Protein AF-B4M953-F1 (afdb_monomer_lite)

Sequence (198 aa):
MRKSYCDRILLLLLAAKACQCGYTYEKIGDSHYFIGKGNSDEQIFDWFDARRSCRAQGGQLVSVQTAKQLIELEHYILAQGYANGSMFSTSGHSFESEYPFKWSALGKSLTYTKWLPGEGPPLNSFLSLQLVNSELFMVTSWGFDQFYICEYETISVWLVTNLYNPFYSILVILILVFLYTLIKRKRAVPEEEQLLKN

Organism: Drosophila virilis (NCBI:txid7244)

pLDDT: mean 80.93, std 18.28, range [33.38, 98.38]

Foldseek 3Di:
DDDDDDDDDDDDDDDPPPPPPQFDFPDFDPWTKGKDFDPDLPAWDFQVRLQVVLVVNQWGFADDADPSVQVSVLVVCVVVPDDAFAKAFGQWWQAVPPDDIDRVLQRGGHPDFFADVVADDDHGWGWIWGQHPSHIHIHTHNRTGRMYMTIHDDPVSVCVVCVPPPVVVVVVVVVVVVVVVVVVVVVVDDDPVVVVPD

Radius of gyration: 25.48 Å; chains: 1; bounding box: 71×34×81 Å

Structure (mmCIF, N/CA/C/O backbone):
data_AF-B4M953-F1
#
_entry.id   AF-B4M953-F1
#
loop_
_atom_site.group_PDB
_atom_site.id
_atom_site.type_symbol
_atom_site.label_atom_id
_atom_site.label_alt_id
_atom_site.label_comp_id
_atom_site.label_asym_id
_atom_site.label_entity_id
_atom_site.label_seq_id
_atom_site.pdbx_PDB_ins_code
_atom_site.Cartn_x
_atom_site.Cartn_y
_atom_site.Cartn_z
_atom_site.occupancy
_atom_site.B_iso_or_equiv
_atom_site.auth_seq_id
_atom_site.auth_comp_id
_atom_site.auth_asym_id
_atom_site.auth_atom_id
_atom_site.pdbx_PDB_model_num
ATOM 1 N N . MET A 1 1 ? -36.940 -0.065 -31.429 1.00 34.69 1 MET A N 1
ATOM 2 C CA . MET A 1 1 ? -38.226 -0.796 -31.461 1.00 34.69 1 MET A CA 1
ATOM 3 C C . MET A 1 1 ? -38.079 -2.151 -30.772 1.00 34.69 1 MET A C 1
ATOM 5 O O . MET A 1 1 ? -37.555 -3.066 -31.384 1.00 34.69 1 MET A O 1
ATOM 9 N N . ARG A 1 2 ? -38.535 -2.266 -29.520 1.00 33.38 2 ARG A N 1
ATOM 10 C CA . ARG A 1 2 ? -39.356 -3.369 -28.977 1.00 33.38 2 ARG A CA 1
ATOM 11 C C . ARG A 1 2 ? -40.170 -2.732 -27.843 1.00 33.38 2 ARG A C 1
ATOM 13 O O . ARG A 1 2 ? -39.599 -2.093 -26.969 1.00 33.38 2 ARG A O 1
ATOM 20 N N . LYS A 1 3 ? -41.493 -2.750 -27.992 1.00 33.44 3 LYS A N 1
ATOM 21 C CA . LYS A 1 3 ? -42.496 -2.072 -27.153 1.00 33.44 3 LYS A CA 1
ATOM 22 C C . LYS A 1 3 ? -43.070 -3.046 -26.110 1.00 33.44 3 LYS A C 1
ATOM 24 O O . LYS A 1 3 ? -43.080 -4.240 -26.383 1.00 33.44 3 LYS A O 1
ATOM 29 N N . SER A 1 4 ? -43.731 -2.466 -25.093 1.00 36.91 4 SER A N 1
ATOM 30 C CA . SER A 1 4 ? -44.965 -2.965 -24.435 1.00 36.91 4 SER A CA 1
ATOM 31 C C . SER A 1 4 ? -44.781 -4.016 -23.329 1.00 36.91 4 SER A C 1
ATOM 33 O O . SER A 1 4 ? -44.126 -5.012 -23.577 1.00 36.91 4 SER A O 1
ATOM 35 N N . TYR A 1 5 ? -45.353 -3.957 -22.120 1.00 44.53 5 TYR A N 1
ATOM 36 C CA . TYR A 1 5 ? -46.230 -3.034 -21.373 1.00 44.53 5 TYR A CA 1
ATOM 37 C C . TYR A 1 5 ? -46.182 -3.547 -19.909 1.00 44.53 5 TYR A C 1
ATOM 39 O O . TYR A 1 5 ? -46.220 -4.758 -19.711 1.00 44.53 5 TYR A O 1
ATOM 47 N N . CYS A 1 6 ? -46.172 -2.689 -18.890 1.00 35.75 6 CYS A N 1
ATOM 48 C CA . CYS A 1 6 ? -46.953 -2.965 -17.679 1.00 35.75 6 CYS A CA 1
ATOM 49 C C . CYS A 1 6 ? -47.344 -1.620 -17.083 1.00 35.75 6 CYS A C 1
ATOM 51 O O . CYS A 1 6 ? -46.508 -0.838 -16.633 1.00 35.75 6 CYS A O 1
ATOM 53 N N . ASP A 1 7 ? -48.624 -1.339 -17.268 1.00 39.88 7 ASP A N 1
ATOM 54 C CA . ASP A 1 7 ? -49.275 -0.063 -17.078 1.00 39.88 7 ASP A CA 1
ATOM 55 C C . ASP A 1 7 ? -49.402 0.295 -15.595 1.00 39.88 7 ASP A C 1
ATOM 57 O O . ASP A 1 7 ? -49.324 -0.542 -14.694 1.00 39.88 7 ASP A O 1
ATOM 61 N N . ARG A 1 8 ? -49.598 1.587 -15.387 1.00 49.34 8 ARG A N 1
ATOM 62 C CA . ARG A 1 8 ? -49.797 2.293 -14.128 1.00 49.34 8 ARG A CA 1
ATOM 63 C C . ARG A 1 8 ? -50.875 1.616 -13.280 1.00 49.34 8 ARG A C 1
ATOM 65 O O . ARG A 1 8 ? -51.997 1.505 -13.744 1.00 49.34 8 ARG A O 1
ATOM 72 N N . ILE A 1 9 ? -50.561 1.287 -12.027 1.00 42.56 9 ILE A N 1
ATOM 73 C CA . ILE A 1 9 ? -51.398 1.503 -10.833 1.00 42.56 9 ILE A CA 1
ATOM 74 C C . ILE A 1 9 ? -50.518 1.188 -9.612 1.00 42.56 9 ILE A C 1
ATOM 76 O O . ILE A 1 9 ? -50.117 0.057 -9.376 1.00 42.56 9 ILE A O 1
ATOM 80 N N . LEU A 1 10 ? -50.179 2.261 -8.895 1.00 46.25 10 LEU A N 1
ATOM 81 C CA . LEU A 1 10 ? -50.208 2.362 -7.438 1.00 46.25 10 LEU A CA 1
ATOM 82 C C . LEU A 1 10 ? -49.676 1.159 -6.634 1.00 46.25 10 LEU A C 1
ATOM 84 O O . LEU A 1 10 ? -50.405 0.206 -6.399 1.00 46.25 10 LEU A O 1
ATOM 88 N N . LEU A 1 11 ? -48.470 1.293 -6.078 1.00 43.38 11 LEU A N 1
ATO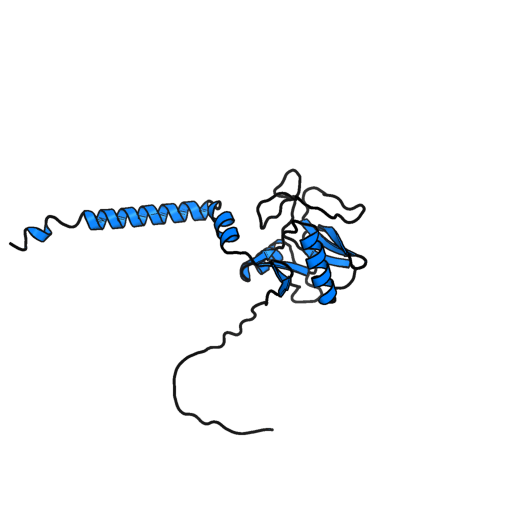M 89 C CA . LEU A 1 11 ? -48.232 1.119 -4.639 1.00 43.38 11 LEU A CA 1
ATOM 90 C C . LEU A 1 11 ? -46.815 1.587 -4.291 1.00 43.38 11 LEU A C 1
ATOM 92 O O . LEU A 1 11 ? -45.826 1.246 -4.932 1.00 43.38 11 LEU A O 1
ATOM 96 N N . LEU A 1 12 ? -46.776 2.464 -3.297 1.00 50.25 12 LEU A N 1
ATOM 97 C CA . LEU A 1 12 ? -45.598 3.087 -2.724 1.00 50.25 12 LEU A CA 1
ATOM 98 C C . LEU A 1 12 ? -44.649 2.042 -2.121 1.00 50.25 12 LEU A C 1
ATOM 100 O O . LEU A 1 12 ? -45.110 1.090 -1.500 1.00 50.25 12 LEU A O 1
ATOM 104 N N . LEU A 1 13 ? -43.354 2.374 -2.193 1.00 47.91 13 LEU A N 1
ATOM 105 C CA . LEU A 1 13 ? -42.230 1.996 -1.322 1.00 47.91 13 LEU A CA 1
ATOM 106 C C . LEU A 1 13 ? -41.112 1.174 -1.988 1.00 47.91 13 LEU A C 1
ATOM 108 O O . LEU A 1 13 ? -41.326 0.129 -2.586 1.00 47.91 13 LEU A O 1
ATOM 112 N N . LEU A 1 14 ? -39.893 1.670 -1.738 1.00 51.41 14 LEU A N 1
ATOM 113 C CA . LEU A 1 14 ? -38.591 1.002 -1.837 1.00 51.41 14 LEU A CA 1
ATOM 114 C C . LEU A 1 14 ? -37.995 0.854 -3.238 1.00 51.41 14 LEU A C 1
ATOM 116 O O . LEU A 1 14 ? -37.917 -0.216 -3.824 1.00 51.41 14 LEU A O 1
ATOM 120 N N . ALA A 1 15 ? -37.436 1.958 -3.716 1.00 48.38 15 ALA A N 1
ATOM 121 C CA . ALA A 1 15 ? -35.992 2.182 -3.685 1.00 48.38 15 ALA A CA 1
ATOM 122 C C . ALA A 1 15 ? -35.690 3.184 -4.794 1.00 48.38 15 ALA A C 1
ATOM 124 O O . ALA A 1 15 ? -35.677 2.844 -5.977 1.00 48.38 15 ALA A O 1
ATOM 125 N N . ALA A 1 16 ? -35.347 4.414 -4.414 1.00 49.03 16 ALA A N 1
ATOM 126 C CA . ALA A 1 16 ? -34.288 5.053 -5.167 1.00 49.03 16 ALA A CA 1
ATOM 127 C C . ALA A 1 16 ? -33.107 4.082 -5.049 1.00 49.03 16 ALA A C 1
ATOM 129 O O . ALA A 1 16 ? -32.465 4.013 -4.002 1.00 49.03 16 ALA A O 1
ATOM 130 N N . LYS A 1 17 ? -32.890 3.241 -6.066 1.00 51.44 17 LYS A N 1
ATOM 131 C CA . LYS A 1 17 ? -31.593 2.609 -6.253 1.00 51.44 17 LYS A CA 1
ATOM 132 C C . LYS A 1 17 ? -30.664 3.800 -6.404 1.00 51.44 17 LYS A C 1
ATOM 134 O O . LYS A 1 17 ? -30.640 4.440 -7.453 1.00 51.44 17 LYS A O 1
ATOM 139 N N . ALA A 1 18 ? -30.020 4.175 -5.303 1.00 47.94 18 ALA A N 1
ATOM 140 C CA . ALA A 1 18 ? -28.911 5.093 -5.349 1.00 47.94 18 ALA A CA 1
ATOM 141 C C . ALA A 1 18 ? -28.008 4.574 -6.469 1.00 47.94 18 ALA A C 1
ATOM 143 O O . ALA A 1 18 ? -27.740 3.372 -6.547 1.00 47.94 18 ALA A O 1
ATOM 144 N N . CYS A 1 19 ? -27.606 5.459 -7.373 1.00 45.69 19 CYS A N 1
ATOM 145 C CA . CYS A 1 19 ? -26.475 5.184 -8.235 1.00 45.69 19 CYS A CA 1
ATOM 146 C C . CYS A 1 19 ? -25.271 5.021 -7.295 1.00 45.69 19 CYS A C 1
ATOM 148 O O . CYS A 1 19 ? -24.623 5.996 -6.929 1.00 45.69 19 CYS A O 1
ATOM 150 N N . GLN A 1 20 ? -25.063 3.817 -6.763 1.00 41.88 20 GLN A N 1
ATOM 151 C CA . GLN A 1 20 ? -23.900 3.513 -5.953 1.00 41.88 20 GLN A CA 1
ATOM 152 C C . GLN A 1 20 ? -22.757 3.283 -6.931 1.00 41.88 20 GLN A C 1
ATOM 154 O O . GLN A 1 20 ? -22.551 2.173 -7.412 1.00 41.88 20 GLN A O 1
ATOM 159 N N . CYS A 1 21 ? -21.990 4.339 -7.196 1.00 57.38 21 CYS A N 1
ATOM 160 C CA . CYS A 1 21 ? -20.596 4.215 -7.620 1.00 57.38 21 CYS A CA 1
ATOM 161 C C . CYS A 1 21 ? -19.760 3.699 -6.431 1.00 57.38 21 CYS A C 1
ATOM 163 O O . CYS A 1 21 ? -18.859 4.380 -5.948 1.00 57.38 21 CYS A O 1
ATOM 165 N N . GLY A 1 22 ? -20.140 2.545 -5.878 1.00 56.78 22 GLY A N 1
ATOM 166 C CA . GLY A 1 22 ? -19.426 1.889 -4.794 1.00 56.78 22 GLY A CA 1
ATOM 167 C C . GLY A 1 22 ? -18.364 0.988 -5.396 1.00 56.78 22 GLY A C 1
ATOM 168 O O . GLY A 1 22 ? -18.690 0.018 -6.077 1.00 56.78 22 GLY A O 1
ATOM 169 N N . TYR A 1 23 ? -17.098 1.314 -5.172 1.00 67.88 23 TYR A N 1
ATOM 170 C CA . TYR A 1 23 ? -16.009 0.401 -5.480 1.00 67.88 23 TYR A CA 1
ATOM 171 C C . TYR A 1 23 ? -16.190 -0.879 -4.656 1.00 67.88 23 TYR A C 1
ATOM 173 O O . TYR A 1 23 ? -16.498 -0.828 -3.464 1.00 67.88 23 TYR A O 1
ATOM 181 N N . THR A 1 24 ? -16.070 -2.035 -5.307 1.00 83.44 24 THR A N 1
ATOM 182 C CA . THR A 1 24 ? -16.242 -3.335 -4.651 1.00 83.44 24 THR A CA 1
ATOM 183 C C . THR A 1 24 ? -14.872 -3.851 -4.243 1.00 83.44 24 THR A C 1
ATOM 185 O O . THR A 1 24 ? -14.010 -4.026 -5.098 1.00 83.44 24 THR A O 1
ATOM 188 N N . TYR A 1 25 ? -14.670 -4.080 -2.945 1.00 90.94 25 TYR A N 1
ATOM 189 C CA . TYR A 1 25 ? -13.445 -4.705 -2.461 1.00 90.94 25 TYR A CA 1
ATOM 190 C C . TYR A 1 25 ? -13.469 -6.212 -2.753 1.00 90.94 25 TYR A C 1
ATOM 192 O O . TYR A 1 25 ? -14.439 -6.901 -2.425 1.00 90.94 25 TYR A O 1
ATOM 200 N N . GLU A 1 26 ? -12.390 -6.729 -3.331 1.00 93.56 26 GLU A N 1
ATOM 201 C CA . GLU A 1 26 ? -12.207 -8.146 -3.628 1.00 93.56 26 GLU A CA 1
ATOM 202 C C . GLU A 1 26 ? -11.522 -8.858 -2.457 1.00 93.56 26 GLU A C 1
ATOM 204 O O . GLU A 1 26 ? -10.563 -8.346 -1.878 1.00 93.56 26 GLU A O 1
ATOM 209 N N . LYS A 1 27 ? -12.020 -10.040 -2.083 1.00 94.25 27 LYS A N 1
ATOM 210 C CA . LYS A 1 27 ? -11.436 -10.834 -1.000 1.00 94.25 27 LYS A CA 1
ATOM 211 C C . LYS A 1 27 ? -10.171 -11.534 -1.490 1.00 94.25 27 LYS A C 1
ATOM 213 O O . LYS A 1 27 ? -10.266 -12.472 -2.278 1.00 94.25 27 LYS A O 1
ATOM 218 N N . ILE A 1 28 ? -9.020 -11.144 -0.952 1.00 95.50 28 ILE A N 1
ATOM 219 C CA . ILE A 1 28 ? -7.726 -11.770 -1.235 1.00 95.50 28 ILE A CA 1
ATOM 220 C C . ILE A 1 28 ? -7.115 -12.214 0.096 1.00 95.50 28 ILE A C 1
ATOM 222 O O . ILE A 1 28 ? -6.902 -11.401 0.998 1.00 95.50 28 ILE A O 1
ATOM 226 N N . GLY A 1 29 ? -6.871 -13.519 0.233 1.00 92.00 29 GLY A N 1
ATOM 227 C CA . GLY A 1 29 ? -6.402 -14.104 1.487 1.00 92.00 29 GLY A CA 1
ATOM 228 C C . GLY A 1 29 ? -7.361 -13.822 2.647 1.00 92.00 29 GLY A C 1
ATOM 229 O O . GLY A 1 29 ? -8.553 -14.150 2.591 1.00 92.00 29 GLY A O 1
ATOM 230 N N . ASP A 1 30 ? -6.823 -13.195 3.692 1.00 89.25 30 ASP A N 1
ATOM 231 C CA . ASP A 1 30 ? -7.537 -12.878 4.935 1.00 89.25 30 ASP A CA 1
ATOM 232 C C . ASP A 1 30 ? -8.170 -11.467 4.938 1.00 89.25 30 ASP A C 1
ATOM 234 O O . ASP A 1 30 ? -8.848 -11.100 5.900 1.00 89.25 30 ASP A O 1
ATOM 238 N N . SER A 1 31 ? -7.982 -10.671 3.876 1.00 90.88 31 SER A N 1
ATOM 239 C CA . SER A 1 31 ? -8.448 -9.278 3.793 1.00 90.88 31 SER A CA 1
ATOM 240 C C . SER A 1 31 ? -9.241 -8.997 2.510 1.00 90.88 31 SER A C 1
ATOM 242 O O . SER A 1 31 ? -9.482 -9.886 1.692 1.00 90.88 31 SER A O 1
ATOM 244 N N . HIS A 1 32 ? -9.703 -7.755 2.359 1.00 93.94 32 HIS A N 1
ATOM 245 C CA . HIS A 1 32 ? -10.372 -7.281 1.154 1.00 93.94 32 HIS A CA 1
ATOM 246 C C . HIS A 1 32 ? -9.649 -6.055 0.596 1.00 93.94 32 HIS A C 1
ATOM 248 O O . HIS A 1 32 ? -9.310 -5.145 1.359 1.00 93.94 32 HIS A O 1
ATOM 254 N N . TYR A 1 33 ? -9.455 -6.015 -0.723 1.00 95.69 33 TYR A N 1
ATOM 255 C CA . TYR A 1 33 ? -8.675 -4.984 -1.403 1.00 95.69 33 TYR A CA 1
ATOM 256 C C . TYR A 1 33 ? -9.406 -4.364 -2.587 1.00 95.69 33 TYR A C 1
ATOM 258 O O . TYR A 1 33 ? -10.206 -5.003 -3.261 1.00 95.69 33 TYR A O 1
ATOM 266 N N . PHE A 1 34 ? -9.078 -3.114 -2.874 1.00 93.69 34 PHE A N 1
ATOM 267 C CA . PHE A 1 34 ? -9.528 -2.391 -4.056 1.00 93.69 34 PHE A CA 1
ATOM 268 C C . PHE A 1 34 ? -8.328 -1.655 -4.660 1.00 93.69 34 PHE A C 1
ATOM 270 O O . PHE A 1 34 ? -7.531 -1.087 -3.915 1.00 93.69 34 PHE A O 1
ATOM 277 N N . ILE A 1 35 ? -8.185 -1.665 -5.987 1.00 95.00 35 ILE A N 1
ATOM 278 C CA . ILE A 1 35 ? -7.134 -0.910 -6.681 1.00 95.00 35 ILE A CA 1
ATOM 279 C C . ILE A 1 35 ? -7.778 0.253 -7.424 1.00 95.00 35 ILE A C 1
ATOM 281 O O . ILE A 1 35 ? -8.589 0.057 -8.329 1.00 95.00 35 ILE A O 1
ATOM 285 N N . GLY A 1 36 ? -7.412 1.470 -7.035 1.00 91.44 36 GLY A N 1
ATOM 286 C CA . GLY A 1 36 ? -7.877 2.689 -7.678 1.00 91.44 36 GLY A CA 1
ATOM 287 C C . GLY A 1 36 ? -6.884 3.232 -8.699 1.00 91.44 36 GLY A C 1
ATOM 288 O O . GLY A 1 36 ? -5.682 2.976 -8.620 1.00 91.44 36 GLY A O 1
ATOM 289 N N . LYS A 1 37 ? -7.407 4.003 -9.658 1.00 88.00 37 LYS A N 1
ATOM 290 C CA . LYS A 1 37 ? -6.640 4.712 -10.690 1.00 88.00 37 LYS A CA 1
ATOM 291 C C . LYS A 1 37 ? -7.203 6.108 -10.950 1.00 88.00 37 LYS A C 1
ATOM 293 O O . LYS A 1 37 ? -8.356 6.367 -10.592 1.00 88.00 37 LYS A O 1
ATOM 298 N N . GLY A 1 38 ? -6.399 6.968 -11.585 1.00 69.81 38 GLY A N 1
ATOM 299 C CA . GLY A 1 38 ? -6.781 8.288 -12.118 1.00 69.81 38 GLY A CA 1
ATOM 300 C C . GLY A 1 38 ? -8.072 8.285 -12.942 1.00 69.81 38 GLY A C 1
ATOM 301 O O . GLY A 1 38 ? -8.406 7.286 -13.578 1.00 69.81 38 GLY A O 1
ATOM 302 N N . ASN A 1 39 ? -8.783 9.419 -12.994 1.00 64.44 39 ASN A N 1
ATOM 303 C CA . ASN A 1 39 ? -9.935 9.595 -13.895 1.00 64.44 39 ASN A CA 1
ATOM 304 C C . ASN A 1 39 ? -9.528 9.644 -15.381 1.00 64.44 39 ASN A C 1
ATOM 306 O O . ASN A 1 39 ? -10.381 9.533 -16.260 1.00 64.44 39 ASN A O 1
ATOM 310 N N . SER A 1 40 ? -8.238 9.815 -15.662 1.00 59.81 40 SER A N 1
ATOM 311 C CA . SER A 1 40 ? -7.630 9.675 -16.981 1.00 59.81 40 SER A CA 1
ATOM 312 C C . SER A 1 40 ? -6.356 8.840 -16.872 1.00 59.81 40 SER A C 1
ATOM 314 O O . SER A 1 40 ? -5.756 8.756 -15.800 1.00 59.81 40 SER A O 1
ATOM 316 N N . ASP A 1 41 ? -5.924 8.249 -17.986 1.00 61.03 41 ASP A N 1
ATOM 317 C CA . ASP A 1 41 ? -4.691 7.448 -18.044 1.00 61.03 41 ASP A CA 1
ATOM 318 C C . ASP A 1 41 ? -3.414 8.298 -17.826 1.00 61.03 41 ASP A C 1
ATOM 320 O O . ASP A 1 41 ? -2.333 7.761 -17.611 1.00 61.03 41 ASP A O 1
ATOM 324 N N . GLU A 1 42 ? -3.552 9.629 -17.815 1.00 59.41 42 GLU A N 1
ATOM 325 C CA . GLU A 1 42 ? -2.501 10.609 -17.501 1.00 59.41 42 GLU A CA 1
ATOM 326 C C . GLU A 1 42 ? -2.568 11.122 -16.050 1.00 59.41 42 GLU A C 1
ATOM 328 O O . GLU A 1 42 ? -1.663 11.823 -15.594 1.00 59.41 42 GLU A O 1
ATOM 333 N N . GLN A 1 43 ? -3.641 10.818 -15.310 1.00 64.38 43 GLN A N 1
ATOM 334 C CA . GLN A 1 43 ? -3.832 11.340 -13.961 1.00 64.38 43 GLN A CA 1
ATOM 335 C C . GLN A 1 43 ? -3.097 10.474 -12.937 1.00 64.38 43 GLN A C 1
ATOM 337 O O . GLN A 1 43 ? -3.568 9.416 -12.522 1.00 64.38 43 GLN A O 1
ATOM 342 N N . ILE A 1 44 ? -1.949 10.985 -12.507 1.00 72.50 44 ILE A N 1
ATOM 343 C CA . ILE A 1 44 ? -1.180 10.479 -11.376 1.00 72.50 44 ILE A CA 1
ATOM 344 C C . ILE A 1 44 ? -1.860 10.930 -10.075 1.00 72.50 44 ILE A C 1
ATOM 346 O O . ILE A 1 44 ? -2.273 12.088 -9.963 1.00 72.50 44 ILE A O 1
ATOM 350 N N . PHE A 1 45 ? -2.002 10.029 -9.102 1.00 77.44 45 PHE A N 1
ATOM 351 C CA . PHE A 1 45 ? -2.568 10.366 -7.798 1.00 77.44 45 PHE A CA 1
ATOM 352 C C . PHE A 1 45 ? -1.475 10.819 -6.842 1.00 77.44 45 PHE A C 1
ATOM 354 O O . PHE A 1 45 ? -0.515 10.091 -6.602 1.00 77.44 45 PHE A O 1
ATOM 361 N N . ASP A 1 46 ? -1.674 11.996 -6.252 1.00 90.69 46 ASP A N 1
ATOM 362 C CA . ASP A 1 46 ? -0.950 12.362 -5.046 1.00 90.69 46 ASP A CA 1
ATOM 363 C C . ASP A 1 46 ? -1.362 11.429 -3.889 1.00 90.69 46 ASP A C 1
ATOM 365 O O . ASP A 1 46 ? -2.534 11.058 -3.737 1.00 90.69 46 ASP A O 1
ATOM 369 N N . TRP A 1 47 ? -0.397 11.048 -3.058 1.00 94.19 47 TRP A N 1
ATOM 370 C CA . TRP A 1 47 ? -0.570 10.100 -1.962 1.00 94.19 47 TRP A CA 1
ATOM 371 C C . TRP A 1 47 ? -1.673 10.513 -0.980 1.00 94.19 47 TRP A C 1
ATOM 373 O O . TRP A 1 47 ? -2.415 9.665 -0.467 1.00 94.19 47 TRP A O 1
ATOM 383 N N . PHE A 1 48 ? -1.829 11.814 -0.722 1.00 93.38 48 PHE A N 1
ATOM 384 C CA . PHE A 1 48 ? -2.873 12.317 0.167 1.00 93.38 48 PHE A CA 1
ATOM 385 C C . PHE A 1 48 ? -4.265 12.157 -0.451 1.00 93.38 48 PHE A C 1
ATOM 387 O O . PHE A 1 48 ? -5.220 11.843 0.271 1.00 93.38 48 PHE A O 1
ATOM 394 N N . ASP A 1 49 ? -4.389 12.312 -1.769 1.00 93.25 49 ASP A N 1
ATOM 395 C CA . ASP A 1 49 ? -5.641 12.079 -2.489 1.00 93.25 49 ASP A CA 1
ATOM 396 C C . ASP A 1 49 ? -5.977 10.586 -2.563 1.00 93.25 49 ASP A C 1
ATOM 398 O O . ASP A 1 49 ? -7.122 10.208 -2.293 1.00 93.25 49 ASP A O 1
ATOM 402 N N . ALA A 1 50 ? -4.987 9.722 -2.804 1.00 94.12 50 ALA A N 1
ATOM 403 C CA . ALA A 1 50 ? -5.152 8.270 -2.731 1.00 94.12 50 ALA A CA 1
ATOM 404 C C . ALA A 1 50 ? -5.639 7.830 -1.336 1.00 94.12 50 ALA A C 1
ATOM 406 O O . ALA A 1 50 ? -6.626 7.097 -1.199 1.00 94.12 50 ALA A O 1
ATOM 407 N N . ARG A 1 51 ? -5.024 8.369 -0.274 1.00 94.06 51 ARG A N 1
ATOM 408 C CA . ARG A 1 51 ? -5.445 8.138 1.118 1.00 94.06 51 ARG A CA 1
ATOM 409 C C . ARG A 1 51 ? -6.872 8.606 1.376 1.00 94.06 51 ARG A C 1
ATOM 411 O O . ARG A 1 51 ? -7.636 7.903 2.045 1.00 94.06 51 ARG A O 1
ATOM 418 N N . ARG A 1 52 ? -7.240 9.790 0.878 1.00 91.81 52 ARG A N 1
ATOM 419 C CA . ARG A 1 52 ? -8.601 10.327 1.007 1.00 91.81 52 ARG A CA 1
ATOM 420 C C . ARG A 1 52 ? -9.610 9.434 0.286 1.00 91.81 52 ARG A C 1
ATOM 422 O O . ARG A 1 52 ? -10.671 9.170 0.848 1.00 91.81 52 ARG A O 1
ATOM 429 N N . SER A 1 53 ? -9.262 8.943 -0.902 1.00 91.19 53 SER A N 1
ATOM 430 C CA . SER A 1 53 ? -10.111 8.055 -1.697 1.00 91.19 53 SER A CA 1
ATOM 431 C C . SER A 1 53 ? -10.418 6.751 -0.959 1.00 91.19 53 SER A C 1
ATOM 433 O O . SER A 1 53 ? -11.591 6.425 -0.788 1.00 91.19 53 SER A O 1
ATOM 435 N N . CYS A 1 54 ? -9.405 6.060 -0.420 1.00 92.56 54 CYS A N 1
ATOM 436 C CA . CYS A 1 54 ? -9.640 4.831 0.348 1.00 92.56 54 CYS A CA 1
ATOM 437 C C . CYS A 1 54 ? -10.549 5.070 1.565 1.00 92.56 54 CYS A C 1
ATOM 439 O O . CYS A 1 54 ? -11.472 4.297 1.814 1.00 92.56 54 CYS A O 1
ATOM 441 N N . ARG A 1 55 ? -10.343 6.180 2.290 1.00 91.31 55 ARG A N 1
ATOM 442 C CA . ARG A 1 55 ? -11.166 6.540 3.460 1.00 91.31 55 ARG A CA 1
ATOM 443 C C . ARG A 1 55 ? -12.614 6.835 3.107 1.00 91.31 55 ARG A C 1
ATOM 445 O O . ARG A 1 55 ? -13.513 6.410 3.826 1.00 91.31 55 ARG A O 1
ATOM 452 N N . ALA A 1 56 ? -12.848 7.533 1.998 1.00 88.56 56 ALA A N 1
ATOM 453 C CA . ALA A 1 56 ? -14.199 7.806 1.511 1.00 88.56 56 ALA A CA 1
ATOM 454 C C . ALA A 1 56 ? -14.973 6.518 1.170 1.00 88.56 56 ALA A C 1
ATOM 456 O O . ALA A 1 56 ? -16.201 6.530 1.144 1.00 88.56 56 ALA A O 1
ATOM 457 N N . GLN A 1 57 ? -14.258 5.414 0.946 1.00 87.00 57 GLN A N 1
ATOM 458 C CA . GLN A 1 57 ? -14.805 4.106 0.596 1.00 87.00 57 GLN A CA 1
ATOM 459 C C . GLN A 1 57 ? -14.824 3.119 1.774 1.00 87.00 57 GLN A C 1
ATOM 461 O O . GLN A 1 57 ? -15.088 1.936 1.581 1.00 87.00 57 GLN A O 1
ATOM 466 N N . GLY A 1 58 ? -14.572 3.591 3.000 1.00 87.31 58 GLY A N 1
ATOM 467 C CA . GLY A 1 58 ? -14.611 2.748 4.198 1.00 87.31 58 GLY A CA 1
ATOM 468 C C . GLY A 1 58 ? -13.374 1.869 4.398 1.00 87.31 58 GLY A C 1
ATOM 469 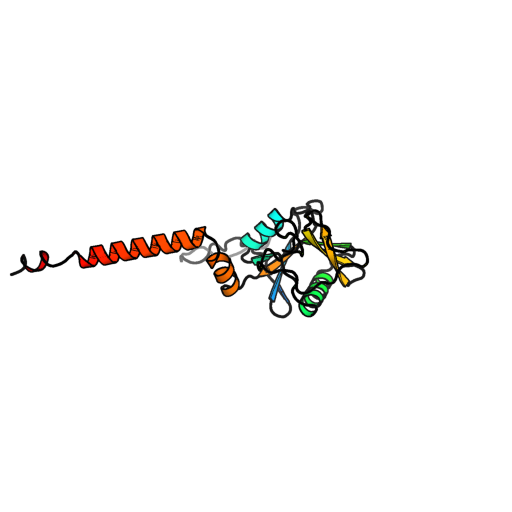O O . GLY A 1 58 ? -13.442 0.880 5.122 1.00 87.31 58 GLY A O 1
ATOM 470 N N . GLY A 1 59 ? -12.248 2.216 3.774 1.00 91.88 59 GLY A N 1
ATOM 471 C CA . GLY A 1 59 ? -10.968 1.556 4.007 1.00 91.88 59 GLY A CA 1
ATOM 472 C C . GLY A 1 59 ? -9.816 2.537 4.193 1.00 91.88 59 GLY A C 1
ATOM 473 O O . GLY A 1 59 ? -9.987 3.719 4.494 1.00 91.88 59 GLY A O 1
ATOM 474 N N . GLN A 1 60 ? -8.608 2.041 3.986 1.00 94.38 60 GLN A N 1
ATOM 475 C CA . GLN A 1 60 ? -7.366 2.800 4.103 1.00 94.38 60 GLN A CA 1
ATOM 476 C C . GLN A 1 60 ? -6.385 2.360 3.020 1.00 94.38 60 GLN A C 1
ATOM 478 O O . GLN A 1 60 ? -6.593 1.326 2.397 1.00 94.38 60 GLN A O 1
ATOM 483 N N . LEU A 1 61 ? -5.321 3.129 2.779 1.00 96.31 61 LEU A N 1
ATOM 484 C CA . LEU A 1 61 ? -4.229 2.627 1.943 1.00 96.31 61 LEU A CA 1
ATOM 485 C C . LEU A 1 61 ? -3.641 1.357 2.568 1.00 96.31 61 LEU A C 1
ATOM 487 O O . LEU A 1 61 ? -3.559 1.256 3.792 1.00 96.31 61 LEU A O 1
ATOM 491 N N . VAL A 1 62 ? -3.222 0.413 1.731 1.00 97.19 62 VAL A N 1
ATOM 492 C CA . VAL A 1 62 ? -2.733 -0.892 2.183 1.00 97.19 62 VAL A CA 1
ATOM 493 C C . VAL A 1 62 ? -1.476 -0.781 3.044 1.00 97.19 62 VAL A C 1
ATOM 495 O O . VAL A 1 62 ? -0.568 0.000 2.741 1.00 97.19 62 VAL A O 1
ATOM 498 N N . SER A 1 63 ? -1.407 -1.608 4.088 1.00 95.88 63 SER A N 1
ATOM 499 C CA . SER A 1 63 ? -0.204 -1.826 4.891 1.00 95.88 63 SER A CA 1
ATOM 500 C C . SER A 1 63 ? 0.308 -3.246 4.701 1.00 95.88 63 SER A C 1
ATOM 502 O O . SER A 1 63 ? -0.345 -4.198 5.125 1.00 95.88 63 SER A O 1
ATOM 504 N N . VAL A 1 64 ? 1.486 -3.414 4.097 1.00 96.12 64 VAL A N 1
ATOM 505 C CA . VAL A 1 64 ? 2.040 -4.752 3.834 1.00 96.12 64 VAL A CA 1
ATOM 506 C C . VAL A 1 64 ? 2.909 -5.210 5.003 1.00 96.12 64 VAL A C 1
ATOM 5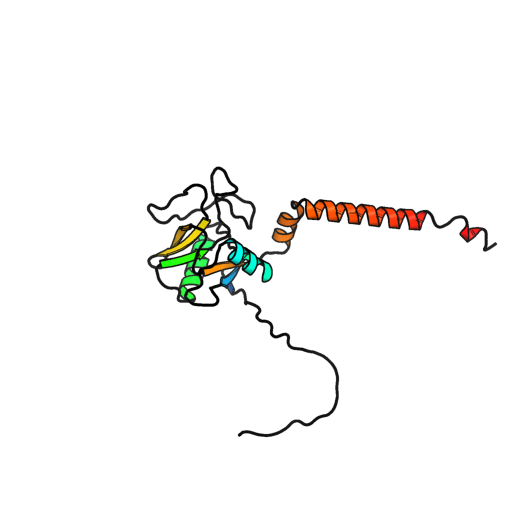08 O O . VAL A 1 64 ? 4.039 -4.756 5.182 1.00 96.12 64 VAL A O 1
ATOM 511 N N . GLN A 1 65 ? 2.390 -6.126 5.816 1.00 94.06 65 GLN A N 1
ATOM 512 C CA . GLN A 1 65 ? 3.038 -6.547 7.063 1.00 94.06 65 GLN A CA 1
ATOM 513 C C . GLN A 1 65 ? 3.755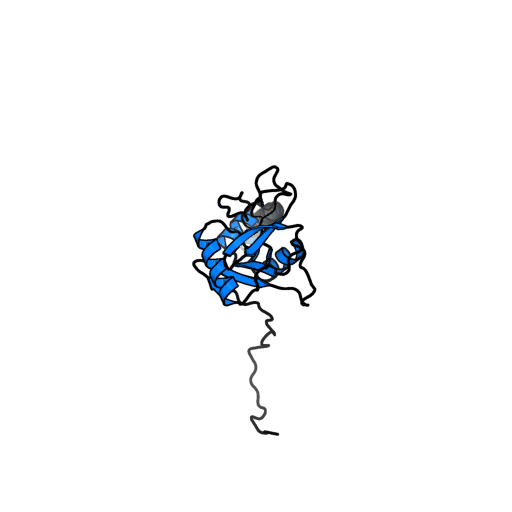 -7.896 6.980 1.00 94.06 65 GLN A C 1
ATOM 515 O O . GLN A 1 65 ? 4.536 -8.217 7.876 1.00 94.06 65 GLN A O 1
ATOM 520 N N . THR A 1 66 ? 3.488 -8.699 5.945 1.00 96.38 66 THR A N 1
ATOM 521 C CA . THR A 1 66 ? 4.040 -10.056 5.812 1.00 96.38 66 THR A CA 1
ATOM 522 C C . THR A 1 66 ? 4.350 -10.415 4.359 1.00 96.38 66 THR A C 1
ATOM 524 O O . THR A 1 66 ? 3.741 -9.880 3.433 1.00 96.38 66 THR A O 1
ATOM 527 N N . ALA A 1 67 ? 5.247 -11.388 4.165 1.00 97.81 67 ALA A N 1
ATOM 528 C CA . ALA A 1 67 ? 5.537 -11.949 2.845 1.00 97.81 67 ALA A CA 1
ATOM 529 C C . ALA A 1 67 ? 4.312 -12.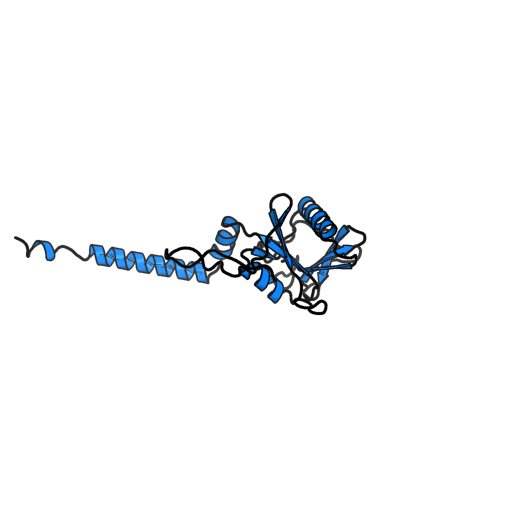607 2.199 1.00 97.81 67 ALA A C 1
ATOM 531 O O . ALA A 1 67 ? 4.080 -12.420 1.011 1.00 97.81 67 ALA A O 1
ATOM 532 N N . LYS A 1 68 ? 3.498 -13.324 2.990 1.00 97.44 68 LYS A N 1
ATOM 533 C CA . LYS A 1 68 ? 2.246 -13.939 2.525 1.00 97.44 68 LYS A CA 1
ATOM 534 C C . LYS A 1 68 ? 1.328 -12.889 1.892 1.00 97.44 68 LYS A C 1
ATOM 536 O O . LYS A 1 68 ? 0.901 -13.068 0.761 1.00 97.44 68 LYS A O 1
ATOM 541 N N . GLN A 1 69 ? 1.103 -11.777 2.594 1.00 96.81 69 GLN A N 1
ATOM 542 C CA . GLN A 1 69 ? 0.255 -10.688 2.110 1.00 96.81 69 GLN A CA 1
ATOM 543 C C . GLN A 1 69 ? 0.802 -10.052 0.824 1.00 96.81 69 GLN A C 1
ATOM 545 O O . GLN A 1 69 ? 0.031 -9.738 -0.077 1.00 96.81 69 GLN A O 1
ATOM 550 N N . LEU A 1 70 ? 2.124 -9.860 0.719 1.00 98.12 70 LEU A N 1
ATOM 551 C CA . LEU A 1 70 ? 2.724 -9.306 -0.497 1.00 98.12 70 LEU A CA 1
ATOM 552 C C . LEU A 1 70 ? 2.518 -10.235 -1.704 1.00 98.12 70 LEU A C 1
ATOM 554 O O . LEU A 1 70 ? 2.153 -9.753 -2.769 1.00 98.12 70 LEU A O 1
ATOM 558 N N . ILE A 1 71 ? 2.700 -11.547 -1.527 1.00 98.25 71 ILE A N 1
ATOM 559 C CA . ILE A 1 71 ? 2.484 -12.552 -2.585 1.00 98.25 71 ILE A CA 1
ATOM 560 C C . ILE A 1 71 ? 1.000 -12.621 -2.980 1.00 98.25 71 ILE A C 1
ATOM 562 O O . ILE A 1 71 ? 0.659 -12.722 -4.155 1.00 98.25 71 ILE A O 1
ATOM 566 N N . GLU A 1 72 ? 0.091 -12.528 -2.011 1.00 97.69 72 GLU A N 1
ATOM 567 C CA . GLU A 1 72 ? -1.351 -12.463 -2.270 1.00 97.69 72 GLU A CA 1
ATOM 568 C C . GLU A 1 72 ? -1.729 -11.228 -3.109 1.00 97.69 72 GLU A C 1
ATOM 570 O O . GLU A 1 72 ? -2.477 -11.349 -4.082 1.00 97.69 72 GLU A O 1
ATOM 575 N N . LEU A 1 73 ? -1.167 -10.057 -2.787 1.00 98.12 73 LEU A N 1
ATOM 576 C CA . LEU A 1 73 ? -1.330 -8.837 -3.585 1.00 98.12 73 LEU A CA 1
ATOM 577 C C . LEU A 1 73 ? -0.694 -8.958 -4.974 1.00 98.12 73 LEU A C 1
ATOM 579 O O . LEU A 1 73 ? -1.264 -8.464 -5.941 1.00 98.12 73 LEU A O 1
ATOM 583 N N . GLU A 1 74 ? 0.457 -9.617 -5.089 1.00 98.38 74 GLU A N 1
ATOM 584 C CA . GLU A 1 74 ? 1.132 -9.873 -6.364 1.00 98.38 74 GLU A CA 1
ATOM 585 C C . GLU A 1 74 ? 0.241 -10.686 -7.300 1.00 98.38 74 GLU A C 1
ATOM 587 O O . GLU A 1 74 ? -0.030 -10.255 -8.421 1.00 98.38 74 GLU A O 1
ATOM 592 N N . HIS A 1 75 ? -0.309 -11.801 -6.817 1.00 97.88 75 HIS A N 1
ATOM 593 C CA . HIS A 1 75 ? -1.249 -12.611 -7.589 1.00 97.88 75 HIS A CA 1
ATOM 594 C C . HIS A 1 75 ? -2.500 -11.823 -7.988 1.00 97.88 75 HIS A C 1
ATOM 596 O O . HIS A 1 75 ? -2.960 -11.940 -9.124 1.00 97.88 75 HIS A O 1
ATOM 602 N N . TYR A 1 76 ? -3.036 -11.005 -7.079 1.00 97.44 76 TYR A N 1
ATOM 603 C CA . TYR A 1 76 ? -4.182 -10.148 -7.368 1.00 97.44 76 TYR A CA 1
ATOM 604 C C . TYR A 1 76 ? -3.867 -9.135 -8.481 1.00 97.44 76 TYR A C 1
ATOM 606 O O . TYR A 1 76 ? -4.605 -9.042 -9.461 1.00 97.44 76 TYR A O 1
ATOM 614 N N . ILE A 1 77 ? -2.738 -8.433 -8.389 1.00 97.50 77 ILE A N 1
ATOM 615 C CA . ILE A 1 77 ? -2.301 -7.444 -9.385 1.00 97.50 77 ILE A CA 1
ATOM 616 C C . ILE A 1 77 ? -2.050 -8.102 -10.748 1.00 97.50 77 ILE A C 1
ATOM 618 O O . ILE A 1 77 ? -2.466 -7.571 -11.780 1.00 97.50 77 ILE A O 1
ATOM 622 N N . LEU A 1 78 ? -1.429 -9.281 -10.770 1.00 97.75 78 LEU A N 1
ATOM 623 C CA . LEU A 1 78 ? -1.229 -10.040 -12.003 1.00 97.75 78 LEU A CA 1
ATOM 624 C C . LEU A 1 78 ? -2.557 -10.472 -12.633 1.00 97.75 78 LEU A C 1
ATOM 626 O O . LEU A 1 78 ? -2.732 -10.331 -13.843 1.00 97.75 78 LEU A O 1
ATOM 630 N N . ALA A 1 79 ? -3.512 -10.947 -11.828 1.00 96.88 79 ALA A N 1
ATOM 631 C CA . ALA A 1 79 ? -4.830 -11.365 -12.308 1.00 96.88 79 ALA A CA 1
ATOM 632 C C . ALA A 1 79 ? -5.645 -10.202 -12.903 1.00 96.88 79 ALA A C 1
ATOM 634 O O . ALA A 1 79 ? -6.410 -10.409 -13.844 1.00 96.88 79 ALA A O 1
ATOM 635 N N . GLN A 1 80 ? -5.450 -8.982 -12.396 1.00 95.19 80 GLN A N 1
ATOM 636 C CA . GLN A 1 80 ? -6.067 -7.762 -12.930 1.00 95.19 80 GLN A CA 1
ATOM 637 C C . GLN A 1 80 ? -5.380 -7.238 -14.209 1.00 95.19 80 GLN A C 1
ATOM 639 O O . GLN A 1 80 ? -5.884 -6.313 -14.843 1.00 95.19 80 GLN A O 1
ATOM 644 N N . GLY A 1 81 ? -4.252 -7.828 -14.624 1.00 96.44 81 GLY A N 1
ATOM 645 C CA . GLY A 1 81 ? -3.586 -7.510 -15.890 1.00 96.44 81 GLY A CA 1
ATOM 646 C C . GLY A 1 81 ? -2.740 -6.234 -15.872 1.00 96.44 81 GLY A C 1
ATOM 647 O O . GLY A 1 81 ? -2.503 -5.648 -16.930 1.00 96.44 81 GLY A O 1
ATOM 648 N N . TYR A 1 82 ? -2.283 -5.785 -14.699 1.00 95.75 82 TYR A N 1
ATOM 649 C CA . TYR A 1 82 ? -1.383 -4.633 -14.611 1.00 95.75 82 TYR A CA 1
ATOM 650 C C . TYR A 1 82 ? -0.037 -4.917 -15.289 1.00 95.75 82 TYR A C 1
ATOM 652 O O . TYR A 1 82 ? 0.524 -6.009 -15.191 1.00 95.75 82 TYR A O 1
ATOM 660 N N . ALA A 1 83 ? 0.494 -3.911 -15.983 1.00 95.69 83 ALA A N 1
ATOM 661 C CA . ALA A 1 83 ? 1.721 -4.046 -16.756 1.00 95.69 83 ALA A CA 1
ATOM 662 C C . ALA A 1 83 ? 2.973 -4.055 -15.866 1.00 95.69 83 ALA A C 1
ATOM 664 O O . ALA A 1 83 ? 3.005 -3.444 -14.794 1.00 95.69 83 ALA A O 1
ATOM 665 N N . ASN A 1 84 ? 4.044 -4.678 -16.361 1.00 97.06 84 ASN A N 1
ATOM 666 C CA . ASN A 1 84 ? 5.373 -4.541 -15.774 1.00 97.06 84 ASN A CA 1
ATOM 667 C C . ASN A 1 84 ? 5.766 -3.056 -15.654 1.00 97.06 84 ASN A C 1
ATOM 669 O O . ASN A 1 84 ? 5.597 -2.289 -16.600 1.00 97.06 84 ASN A O 1
ATOM 673 N N . GLY A 1 85 ? 6.298 -2.667 -14.501 1.00 95.56 85 GLY A N 1
ATOM 674 C CA . GLY A 1 85 ? 6.645 -1.292 -14.150 1.00 95.56 85 GLY A CA 1
ATOM 675 C C . GLY A 1 85 ? 5.529 -0.509 -13.452 1.00 95.56 85 GLY A C 1
ATOM 676 O O . GLY A 1 85 ? 5.818 0.572 -12.942 1.00 95.56 85 GLY A O 1
ATOM 677 N N . SER A 1 86 ? 4.299 -1.041 -13.380 1.00 95.56 86 SER A N 1
ATOM 678 C CA . SER A 1 86 ? 3.176 -0.382 -12.692 1.00 95.56 86 SER A CA 1
ATOM 679 C C . SER A 1 86 ? 3.512 -0.117 -11.224 1.00 95.56 86 SER A C 1
ATOM 681 O O . SER A 1 86 ? 4.028 -1.006 -10.539 1.00 95.56 86 SER A O 1
ATOM 683 N N . MET A 1 87 ? 3.191 1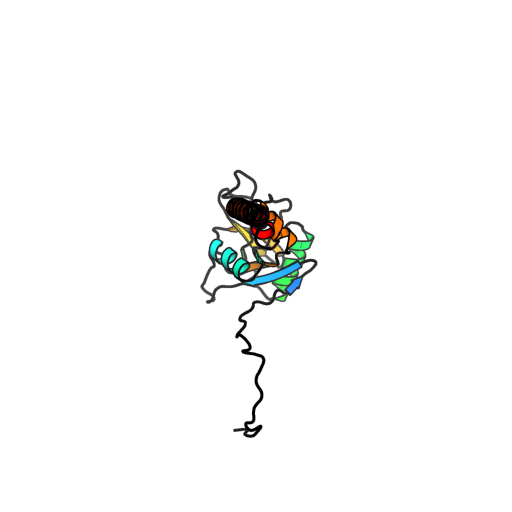.090 -10.751 1.00 95.50 87 MET A N 1
ATOM 684 C CA . MET A 1 87 ? 3.432 1.530 -9.375 1.00 95.50 87 MET A CA 1
ATOM 685 C C . MET A 1 87 ? 2.128 1.761 -8.613 1.00 95.50 87 MET A C 1
ATOM 687 O O . MET A 1 87 ? 1.180 2.343 -9.144 1.00 95.50 87 MET A O 1
ATOM 691 N N . PHE A 1 88 ? 2.118 1.335 -7.351 1.00 97.12 88 PHE A N 1
ATOM 692 C CA . PHE A 1 88 ? 0.952 1.331 -6.479 1.00 97.12 88 PHE A CA 1
ATOM 693 C C . PHE A 1 88 ? 1.270 2.011 -5.146 1.00 97.12 88 PHE A C 1
ATOM 695 O O . PHE A 1 88 ? 2.065 1.486 -4.360 1.00 97.12 88 PHE A O 1
ATOM 702 N N . SER A 1 89 ? 0.623 3.139 -4.853 1.00 96.75 89 SER A N 1
ATOM 703 C CA . SER A 1 89 ? 0.749 3.790 -3.548 1.00 96.75 89 SER A CA 1
ATOM 704 C C . SER A 1 89 ? 0.251 2.879 -2.427 1.00 96.75 89 SER A C 1
ATOM 706 O O . SER A 1 89 ? -0.804 2.241 -2.531 1.00 96.75 89 SER A O 1
ATOM 708 N N . THR A 1 90 ? 0.990 2.883 -1.319 1.00 97.12 90 THR A N 1
ATOM 709 C CA . THR A 1 90 ? 0.640 2.190 -0.070 1.00 97.12 90 THR A CA 1
ATOM 710 C C . THR A 1 90 ? 0.503 3.190 1.072 1.00 97.12 90 THR A C 1
ATOM 712 O O . THR A 1 90 ? 0.756 4.375 0.889 1.00 97.12 90 THR A O 1
ATOM 715 N N . SER A 1 91 ? 0.159 2.759 2.287 1.00 96.06 91 SER A N 1
ATOM 716 C CA . SER A 1 91 ? 0.121 3.683 3.427 1.00 96.06 91 SER A CA 1
ATOM 717 C C . SER A 1 91 ? 1.506 4.008 4.001 1.00 96.06 91 SER A C 1
ATOM 719 O O . SER A 1 91 ? 1.573 4.640 5.059 1.00 96.06 91 SER A O 1
ATOM 721 N N . GLY A 1 92 ? 2.589 3.482 3.430 1.00 94.81 92 GLY A N 1
ATOM 722 C CA . GLY A 1 92 ? 3.930 3.620 3.980 1.00 94.81 92 GLY A CA 1
ATOM 723 C C . GLY A 1 92 ? 4.545 4.979 3.649 1.00 94.81 92 GLY A C 1
ATOM 724 O O . GLY A 1 92 ? 4.478 5.434 2.511 1.00 94.81 92 GLY A O 1
ATOM 725 N N . HIS A 1 93 ? 5.163 5.626 4.634 1.00 93.12 93 HIS A N 1
ATOM 726 C CA . HIS A 1 93 ? 5.956 6.843 4.431 1.00 93.12 93 HIS A CA 1
ATOM 727 C C . HIS A 1 93 ? 6.998 7.029 5.540 1.00 93.12 93 HIS A C 1
ATOM 729 O O . HIS A 1 93 ? 6.885 6.414 6.605 1.00 93.12 93 HIS A O 1
ATOM 735 N N . SER A 1 94 ? 8.006 7.874 5.298 1.00 90.69 94 SER A N 1
ATOM 736 C CA . SER A 1 94 ? 9.063 8.180 6.271 1.00 90.69 94 SER A CA 1
ATOM 737 C C . SER A 1 94 ? 9.033 9.607 6.835 1.00 90.69 94 SER A C 1
ATOM 739 O O . SER A 1 94 ? 9.714 9.875 7.810 1.00 90.69 94 SER A O 1
ATOM 741 N N . PHE A 1 95 ? 8.208 10.529 6.329 1.00 85.88 95 PHE A N 1
ATOM 742 C CA . PHE A 1 95 ? 8.217 11.935 6.788 1.00 85.88 95 PHE A CA 1
ATOM 743 C C . PHE A 1 95 ? 7.639 12.189 8.204 1.00 85.88 95 PHE A C 1
ATOM 745 O O . PHE A 1 95 ? 7.816 13.274 8.746 1.00 85.88 95 PHE A O 1
ATOM 752 N N . GLU A 1 96 ? 6.969 11.212 8.832 1.00 78.00 96 GLU A N 1
ATOM 753 C CA . GLU A 1 96 ? 6.532 11.269 10.251 1.00 78.00 96 GLU A CA 1
ATOM 754 C C . GLU A 1 96 ? 7.364 10.326 11.151 1.00 78.00 96 GLU A C 1
ATOM 756 O O . GLU A 1 96 ? 6.966 9.941 12.262 1.00 78.00 96 GLU A O 1
ATOM 761 N N . SER A 1 97 ? 8.517 9.880 10.656 1.00 68.94 97 SER A N 1
ATOM 762 C CA . SER A 1 97 ? 9.395 8.943 11.351 1.00 68.94 97 SER A CA 1
ATOM 763 C C . SER A 1 97 ? 10.853 9.265 11.067 1.00 68.94 97 SER A C 1
ATOM 765 O O . SER A 1 97 ? 11.269 9.284 9.920 1.00 68.94 97 SER A O 1
ATOM 767 N N . GLU A 1 98 ? 11.655 9.444 12.107 1.00 62.62 98 GLU A N 1
ATOM 768 C CA . GLU A 1 98 ? 13.072 9.776 11.937 1.00 62.62 98 GLU A CA 1
ATOM 769 C C . GLU A 1 98 ? 13.835 8.664 11.189 1.00 62.62 98 GLU A C 1
ATOM 771 O O . GLU A 1 98 ? 14.675 8.966 10.350 1.00 62.62 98 GLU A O 1
ATOM 776 N N . TYR A 1 99 ? 13.470 7.398 11.447 1.00 69.88 99 TYR A N 1
ATOM 777 C CA . TYR A 1 99 ? 13.821 6.155 10.739 1.00 69.88 99 TYR A CA 1
ATOM 778 C C . TYR A 1 99 ? 13.268 4.986 11.592 1.00 69.88 99 TYR A C 1
ATOM 780 O O . TYR A 1 99 ? 13.454 5.041 12.811 1.00 69.88 99 TYR A O 1
ATOM 788 N N . PRO A 1 100 ? 12.612 3.921 11.078 1.00 74.88 100 PRO A N 1
ATOM 789 C CA . PRO A 1 100 ? 12.248 3.577 9.698 1.00 74.88 100 PRO A CA 1
ATOM 790 C C . PRO A 1 100 ? 10.864 4.120 9.289 1.00 74.88 100 PRO A C 1
ATOM 792 O O . PRO A 1 100 ? 10.159 4.689 10.116 1.00 74.88 100 PRO A O 1
ATOM 795 N N . PHE A 1 101 ? 10.451 3.853 8.041 1.00 88.12 101 PHE A N 1
ATOM 796 C CA . PHE A 1 101 ? 9.084 4.061 7.546 1.00 88.12 101 PHE A CA 1
ATOM 797 C C . PHE A 1 101 ? 8.008 3.552 8.525 1.00 88.12 101 PHE A C 1
ATOM 799 O O . PHE A 1 101 ? 8.199 2.562 9.248 1.00 88.12 101 PHE A O 1
ATOM 806 N N . LYS A 1 102 ? 6.830 4.176 8.465 1.00 91.00 102 LYS A N 1
ATOM 807 C CA . LYS A 1 102 ? 5.621 3.742 9.172 1.00 91.00 102 LYS A CA 1
ATOM 808 C C . LYS A 1 102 ? 4.465 3.517 8.211 1.00 91.00 102 LYS A C 1
ATOM 810 O O . LYS A 1 102 ? 4.296 4.241 7.233 1.00 91.00 102 LYS A O 1
ATOM 815 N N . TRP A 1 103 ? 3.626 2.549 8.551 1.00 93.44 103 TRP A N 1
ATOM 816 C CA . TRP A 1 103 ? 2.316 2.358 7.951 1.00 93.44 103 TRP A CA 1
ATOM 817 C C . TRP A 1 103 ? 1.330 3.351 8.572 1.00 93.44 103 TRP A C 1
ATOM 819 O O . TRP A 1 103 ? 0.844 3.119 9.679 1.00 93.44 103 TRP A O 1
ATOM 829 N N . SER A 1 104 ? 1.022 4.449 7.874 1.00 91.12 104 SER A N 1
ATOM 830 C CA . SER A 1 104 ? 0.083 5.491 8.336 1.00 91.12 104 SER A CA 1
ATOM 831 C C . SER A 1 104 ? -1.287 4.939 8.743 1.00 91.12 104 SER A C 1
ATOM 833 O O . SER A 1 104 ? -1.935 5.457 9.648 1.00 91.12 104 SER A O 1
ATOM 835 N N . ALA A 1 105 ? -1.722 3.883 8.057 1.00 87.75 105 ALA A N 1
ATOM 836 C CA . ALA A 1 105 ? -2.953 3.152 8.319 1.00 87.75 105 ALA A CA 1
ATOM 837 C C . ALA A 1 105 ? -2.956 2.468 9.700 1.00 87.75 105 ALA A C 1
ATOM 839 O O . ALA A 1 105 ? -3.928 2.541 10.443 1.00 87.75 105 ALA A O 1
ATOM 840 N N . LEU A 1 106 ? -1.837 1.846 10.081 1.00 87.81 106 LEU A N 1
ATOM 841 C CA . LEU A 1 106 ? -1.727 1.065 11.318 1.00 87.81 106 LEU A CA 1
ATOM 842 C C . LEU A 1 106 ? -1.051 1.815 12.470 1.00 87.81 106 LEU A C 1
ATOM 844 O O . LEU A 1 106 ? -1.057 1.326 13.599 1.00 87.81 106 LEU A O 1
ATOM 848 N N . GLY A 1 107 ? -0.396 2.944 12.193 1.00 87.00 107 GLY A N 1
ATOM 849 C CA . GLY A 1 107 ? 0.460 3.649 13.151 1.00 87.00 107 GLY A CA 1
ATOM 850 C C . GLY A 1 107 ? 1.695 2.846 13.583 1.00 87.00 107 GLY A C 1
ATOM 851 O O . GLY A 1 107 ? 2.285 3.135 14.622 1.00 87.00 107 GLY A O 1
ATOM 852 N N . LYS A 1 108 ? 2.082 1.816 12.818 1.00 87.19 108 LYS A N 1
ATOM 853 C CA . LYS A 1 108 ? 3.171 0.882 13.151 1.00 87.19 108 LYS A CA 1
ATOM 854 C C . LYS A 1 108 ? 4.356 1.048 12.208 1.00 87.19 108 LYS A C 1
ATOM 856 O O . LYS A 1 108 ? 4.174 1.301 11.021 1.00 87.19 108 LYS A O 1
ATOM 861 N N . SER A 1 109 ? 5.562 0.848 12.730 1.00 90.38 109 SER A N 1
ATOM 862 C CA . SER A 1 109 ? 6.783 0.758 11.922 1.00 90.38 109 SER A CA 1
ATOM 863 C C . SER A 1 109 ? 6.767 -0.471 11.009 1.00 90.38 109 SER A C 1
ATOM 865 O O . SER A 1 109 ? 6.060 -1.448 11.278 1.00 90.38 109 SER A O 1
ATOM 867 N N . LEU A 1 110 ? 7.567 -0.439 9.944 1.00 89.88 110 LEU A N 1
ATOM 868 C CA . LEU A 1 110 ? 7.765 -1.598 9.069 1.00 89.88 110 LEU A CA 1
ATOM 869 C C . LEU A 1 110 ? 8.376 -2.777 9.844 1.00 89.88 110 LEU A C 1
ATOM 871 O O . LEU A 1 110 ? 9.434 -2.653 10.456 1.00 89.88 110 LEU A O 1
ATOM 875 N N . THR A 1 111 ? 7.713 -3.933 9.782 1.00 90.50 111 THR A N 1
ATOM 876 C CA . THR A 1 111 ? 8.189 -5.219 10.332 1.00 90.50 111 THR A CA 1
ATOM 877 C C . THR A 1 111 ? 8.629 -6.197 9.247 1.00 90.50 111 THR A C 1
ATOM 879 O O . THR A 1 111 ? 9.299 -7.185 9.528 1.00 90.50 111 THR A O 1
ATOM 882 N N . TYR A 1 112 ? 8.232 -5.932 8.007 1.00 93.69 112 TYR A N 1
ATOM 883 C CA . TYR A 1 112 ? 8.515 -6.733 6.829 1.00 93.69 112 TYR A CA 1
ATOM 884 C C . TYR A 1 112 ? 8.885 -5.795 5.686 1.00 93.69 112 TYR A C 1
ATOM 886 O O . TYR A 1 112 ? 8.262 -4.743 5.532 1.00 93.69 112 TYR A O 1
ATOM 894 N N . THR A 1 113 ? 9.889 -6.179 4.897 1.00 93.94 113 THR A N 1
ATOM 895 C CA . THR A 1 113 ? 10.288 -5.448 3.692 1.00 93.94 113 THR A CA 1
ATOM 896 C C . THR A 1 113 ? 10.712 -6.410 2.586 1.00 93.94 113 THR A C 1
ATOM 898 O O . THR A 1 113 ? 11.272 -7.470 2.867 1.00 93.94 113 THR A O 1
ATOM 901 N N . LYS A 1 114 ? 10.451 -6.031 1.333 1.00 95.81 114 LYS A N 1
ATOM 902 C CA . LYS A 1 114 ? 10.986 -6.673 0.121 1.00 95.81 114 LYS A CA 1
ATOM 903 C C . LYS A 1 114 ? 11.357 -5.565 -0.860 1.00 95.81 114 LYS A C 1
ATOM 905 O O . LYS A 1 114 ? 10.626 -5.309 -1.808 1.00 95.81 114 LYS A O 1
ATOM 910 N N . TRP A 1 115 ? 12.426 -4.834 -0.558 1.00 94.94 115 TRP A N 1
ATOM 911 C CA . TRP A 1 115 ? 12.894 -3.741 -1.410 1.00 94.94 115 TRP A CA 1
ATOM 912 C C . TRP A 1 115 ? 13.351 -4.261 -2.771 1.00 94.94 115 TRP A C 1
ATOM 914 O O . TRP A 1 115 ? 13.899 -5.363 -2.863 1.00 94.94 115 TRP A O 1
ATOM 924 N N . LEU A 1 116 ? 13.135 -3.468 -3.819 1.00 95.88 116 LEU A N 1
ATOM 925 C CA . LEU A 1 116 ? 13.756 -3.725 -5.115 1.00 95.88 116 LEU A CA 1
ATOM 926 C C . LEU A 1 116 ? 15.295 -3.712 -4.939 1.00 95.88 116 LEU A C 1
ATOM 928 O O . LEU A 1 116 ? 15.812 -2.942 -4.130 1.00 95.88 116 LEU A O 1
ATOM 932 N N . PRO A 1 117 ? 16.073 -4.568 -5.623 1.00 93.56 117 PRO A N 1
ATOM 933 C CA . PRO A 1 117 ? 17.527 -4.542 -5.479 1.00 93.56 117 PRO A CA 1
ATOM 934 C C . PRO A 1 117 ? 18.116 -3.167 -5.831 1.00 93.56 117 PRO A C 1
ATOM 936 O O . PRO A 1 117 ? 17.877 -2.645 -6.916 1.00 93.56 117 PRO A O 1
ATOM 939 N N . GLY A 1 118 ? 18.894 -2.589 -4.913 1.00 89.25 118 GLY A N 1
ATOM 940 C CA . GLY A 1 118 ? 19.459 -1.240 -5.061 1.00 89.25 118 GLY A CA 1
ATOM 941 C C . GLY A 1 118 ? 18.523 -0.106 -4.627 1.00 89.25 118 GLY A C 1
ATOM 942 O O . GLY A 1 118 ? 18.973 1.031 -4.520 1.00 89.25 118 GLY A O 1
ATOM 943 N N . GLU A 1 119 ? 17.265 -0.421 -4.323 1.00 81.38 119 GLU A N 1
ATOM 944 C CA . GLU A 1 119 ? 16.350 0.428 -3.562 1.00 81.38 119 GLU A CA 1
ATOM 945 C C . GLU A 1 119 ? 16.564 0.224 -2.056 1.00 81.38 119 GLU A C 1
ATOM 947 O O . GLU A 1 119 ? 17.056 -0.814 -1.598 1.00 81.38 119 GLU A O 1
ATOM 952 N N . GLY A 1 120 ? 16.223 1.229 -1.259 1.00 69.00 120 GLY A N 1
ATOM 953 C CA . GLY A 1 120 ? 16.475 1.201 0.181 1.00 69.00 120 GLY A CA 1
ATOM 954 C C . GLY A 1 120 ? 16.268 2.569 0.809 1.00 69.00 120 GLY A C 1
ATOM 955 O O . GLY A 1 120 ? 16.511 3.572 0.147 1.00 69.00 120 GLY A O 1
ATOM 956 N N . PRO A 1 121 ? 15.803 2.633 2.068 1.00 67.94 121 PRO A N 1
ATOM 957 C CA . PRO A 1 121 ? 14.931 3.708 2.512 1.00 67.94 121 PRO A CA 1
ATOM 958 C C . PRO A 1 121 ? 15.625 5.084 2.476 1.00 67.94 121 PRO A C 1
ATOM 960 O O . PRO A 1 121 ? 16.439 5.375 3.355 1.00 67.94 121 PRO A O 1
ATOM 963 N N . PRO A 1 122 ? 15.278 5.967 1.523 1.00 69.88 122 PRO A N 1
ATOM 964 C CA . PRO A 1 122 ? 15.615 7.364 1.558 1.00 69.88 122 PRO A CA 1
ATOM 965 C C . PRO A 1 122 ? 14.730 8.022 2.610 1.00 69.88 122 PRO A C 1
ATOM 967 O O . PRO A 1 122 ? 13.553 7.684 2.799 1.00 69.88 122 PRO A O 1
ATOM 970 N N . LEU A 1 123 ? 15.309 8.988 3.308 1.00 73.19 123 LEU A N 1
ATOM 971 C CA . LEU A 1 123 ? 14.568 9.813 4.250 1.00 73.19 123 LEU A CA 1
ATOM 972 C C . LEU A 1 123 ? 13.565 10.688 3.487 1.00 73.19 123 LEU A C 1
ATOM 974 O O . LEU A 1 123 ? 13.831 11.103 2.360 1.00 73.19 123 LEU A O 1
ATOM 978 N N . ASN A 1 124 ? 12.433 10.991 4.123 1.00 83.44 124 ASN A N 1
ATOM 979 C CA . ASN A 1 124 ? 11.399 11.894 3.608 1.00 83.44 124 ASN A CA 1
ATOM 980 C C . ASN A 1 124 ? 10.788 11.466 2.262 1.00 83.44 124 ASN A C 1
ATOM 982 O O . ASN A 1 124 ? 10.691 12.260 1.330 1.00 83.44 124 ASN A O 1
ATOM 986 N N . SER A 1 125 ? 10.353 10.213 2.175 1.00 89.81 125 SER A N 1
ATOM 987 C CA . SER A 1 125 ? 9.743 9.631 0.976 1.00 89.81 125 SER A CA 1
ATOM 988 C C . SER A 1 125 ? 8.476 8.832 1.299 1.00 89.81 125 SER A C 1
ATOM 990 O O . SER A 1 125 ? 8.163 8.545 2.464 1.00 89.81 125 SER A O 1
ATOM 992 N N . PHE A 1 126 ? 7.732 8.488 0.251 1.00 93.31 126 PHE A N 1
ATOM 993 C CA . PHE A 1 126 ? 6.610 7.557 0.303 1.00 93.31 126 PHE A CA 1
ATOM 994 C C . PHE A 1 126 ? 7.082 6.151 -0.066 1.00 93.31 126 PHE A C 1
ATOM 996 O O . PHE A 1 126 ? 8.102 5.980 -0.733 1.00 93.31 126 PHE A O 1
ATOM 1003 N N . LEU A 1 127 ? 6.348 5.141 0.391 1.00 94.62 127 LEU A N 1
ATOM 1004 C CA . LEU A 1 127 ? 6.591 3.746 0.052 1.00 94.62 127 LEU A CA 1
ATOM 1005 C C . LEU A 1 127 ? 5.508 3.287 -0.911 1.00 94.62 127 LEU A C 1
ATOM 1007 O O . LEU A 1 127 ? 4.315 3.342 -0.595 1.00 94.62 127 LEU A O 1
ATOM 1011 N N . SER A 1 128 ? 5.932 2.775 -2.054 1.00 95.88 128 SER A N 1
ATOM 1012 C CA . SER A 1 128 ? 5.035 2.237 -3.072 1.00 95.88 128 SER A CA 1
ATOM 1013 C C . SER A 1 128 ? 5.442 0.810 -3.414 1.00 95.88 128 SER A C 1
ATOM 1015 O O . SER A 1 128 ? 6.542 0.364 -3.077 1.00 95.88 128 SER A O 1
ATOM 1017 N N . LEU A 1 129 ? 4.539 0.068 -4.046 1.00 97.69 129 LEU A N 1
ATOM 1018 C CA . LEU A 1 129 ? 4.862 -1.223 -4.644 1.00 97.69 129 LEU A CA 1
ATOM 1019 C C . LEU A 1 129 ? 5.088 -1.037 -6.138 1.00 97.69 129 LEU A C 1
ATOM 1021 O O . LEU A 1 129 ? 4.324 -0.322 -6.781 1.00 97.69 129 LEU A O 1
ATOM 1025 N N . GLN A 1 130 ? 6.094 -1.701 -6.690 1.00 97.56 130 GLN A N 1
ATOM 1026 C CA . GLN A 1 130 ? 6.330 -1.766 -8.126 1.00 97.56 130 GLN A CA 1
ATOM 1027 C C . GLN A 1 130 ? 6.298 -3.218 -8.593 1.00 97.56 130 GLN A C 1
ATOM 1029 O O . GLN A 1 130 ? 6.938 -4.081 -7.989 1.00 97.56 130 GLN A O 1
ATOM 1034 N N . LEU A 1 131 ? 5.560 -3.474 -9.674 1.00 98.25 131 LEU A N 1
ATOM 1035 C CA . LEU A 1 131 ? 5.555 -4.772 -10.343 1.00 98.25 131 LEU A CA 1
ATOM 1036 C C . LEU A 1 131 ? 6.766 -4.868 -11.275 1.00 98.25 131 LEU A C 1
ATOM 1038 O O . LEU A 1 131 ? 6.845 -4.127 -12.250 1.00 98.25 131 LEU A O 1
ATOM 1042 N N . VAL A 1 132 ? 7.695 -5.778 -10.999 1.00 97.94 132 VAL A N 1
ATOM 1043 C CA . VAL A 1 132 ? 8.903 -6.011 -11.797 1.00 97.94 132 VAL A CA 1
ATOM 1044 C C . VAL A 1 132 ? 9.026 -7.499 -12.100 1.00 97.94 132 VAL A C 1
ATOM 1046 O O . VAL A 1 132 ? 9.174 -8.312 -11.197 1.00 97.94 132 VAL A O 1
ATOM 1049 N N . ASN A 1 133 ? 8.981 -7.864 -13.380 1.00 96.44 133 ASN A N 1
ATOM 1050 C CA . ASN A 1 133 ? 9.089 -9.239 -13.875 1.00 96.44 133 ASN A CA 1
ATOM 1051 C C . ASN A 1 133 ? 8.115 -10.214 -13.192 1.00 96.44 133 ASN A C 1
ATOM 1053 O O . ASN A 1 133 ? 8.461 -11.354 -12.904 1.00 96.44 133 ASN A O 1
ATOM 1057 N N . SER A 1 134 ? 6.873 -9.768 -12.996 1.00 96.62 134 SER A N 1
ATOM 1058 C CA . SER A 1 134 ? 5.808 -10.499 -12.291 1.00 96.62 134 SER A CA 1
ATOM 1059 C C . SER A 1 134 ? 5.986 -10.628 -10.780 1.00 96.62 134 SER A C 1
ATOM 1061 O O . SER A 1 134 ? 5.227 -11.354 -10.152 1.00 96.62 134 SER A O 1
ATOM 1063 N N . GLU A 1 135 ? 6.932 -9.903 -10.188 1.00 98.12 135 GLU A N 1
ATOM 1064 C CA . GLU A 1 135 ? 7.102 -9.839 -8.742 1.00 98.12 135 GLU A CA 1
ATOM 1065 C C . GLU A 1 135 ? 6.830 -8.435 -8.203 1.00 98.12 135 GLU A C 1
ATOM 1067 O O . GLU A 1 135 ? 7.191 -7.438 -8.831 1.00 98.12 135 GLU A O 1
ATOM 1072 N N . LEU A 1 136 ? 6.233 -8.332 -7.016 1.00 98.19 136 LEU A N 1
ATOM 1073 C CA . LEU A 1 136 ? 6.116 -7.054 -6.318 1.00 98.19 136 LEU A CA 1
ATOM 1074 C C . LEU A 1 136 ? 7.354 -6.762 -5.477 1.00 98.19 136 LEU A C 1
ATOM 1076 O O . LEU A 1 136 ? 7.831 -7.611 -4.716 1.00 98.19 136 LEU A O 1
ATOM 1080 N N . PHE A 1 137 ? 7.804 -5.514 -5.557 1.00 97.88 137 PHE A N 1
ATOM 1081 C CA . PHE A 1 137 ? 8.864 -4.959 -4.728 1.00 97.88 137 PHE A CA 1
ATOM 1082 C C . PHE A 1 137 ? 8.422 -3.656 -4.076 1.00 97.88 137 PHE A C 1
ATOM 1084 O O . PHE A 1 137 ? 7.650 -2.893 -4.648 1.00 97.88 137 PHE A O 1
ATOM 1091 N N . MET A 1 138 ? 8.943 -3.391 -2.884 1.00 96.31 138 MET A N 1
ATOM 1092 C CA . MET A 1 138 ? 8.862 -2.085 -2.245 1.00 96.31 138 MET A CA 1
ATOM 1093 C C . MET A 1 138 ? 9.875 -1.149 -2.899 1.00 96.31 138 MET A C 1
ATOM 1095 O O . MET A 1 138 ? 11.040 -1.513 -3.081 1.00 96.31 138 MET A O 1
ATOM 1099 N N . VAL A 1 139 ? 9.419 0.048 -3.236 1.00 94.88 139 VAL A N 1
ATOM 1100 C CA . VAL A 1 139 ? 10.223 1.111 -3.836 1.00 94.88 139 VAL A CA 1
ATOM 1101 C C . VAL A 1 139 ? 9.885 2.435 -3.182 1.00 94.88 139 VAL A C 1
ATOM 1103 O O . VAL A 1 139 ? 8.886 2.571 -2.463 1.00 94.88 139 VAL A O 1
ATOM 1106 N N . THR A 1 140 ? 10.727 3.416 -3.439 1.00 92.94 140 THR A N 1
ATOM 1107 C CA . THR A 1 140 ? 10.569 4.746 -2.880 1.00 92.94 140 THR A CA 1
ATOM 1108 C C . THR A 1 140 ? 9.887 5.620 -3.905 1.00 92.94 140 THR A C 1
ATOM 1110 O O . THR A 1 140 ? 10.130 5.520 -5.106 1.00 92.94 140 THR A O 1
ATOM 1113 N N . SER A 1 141 ? 8.950 6.431 -3.435 1.00 91.12 141 SER A N 1
ATOM 1114 C CA . SER A 1 141 ? 8.127 7.261 -4.300 1.00 91.12 141 SER A CA 1
ATOM 1115 C C . SER A 1 141 ? 8.114 8.696 -3.802 1.00 91.12 141 SER A C 1
ATOM 1117 O O . SER A 1 141 ? 8.221 8.984 -2.605 1.00 91.12 141 SER A O 1
ATOM 1119 N N . TRP A 1 142 ? 7.931 9.601 -4.756 1.00 90.19 142 TRP A N 1
ATOM 1120 C CA . TRP A 1 142 ? 7.637 11.010 -4.522 1.00 90.19 142 TRP A CA 1
ATOM 1121 C C . TRP A 1 142 ? 6.180 11.239 -4.104 1.00 90.19 142 TRP A C 1
ATOM 1123 O O . TRP A 1 142 ? 5.802 12.376 -3.842 1.00 90.19 142 TRP A O 1
ATOM 1133 N N . GLY A 1 143 ? 5.378 10.171 -4.023 1.00 89.75 143 GLY A N 1
ATOM 1134 C CA . GLY A 1 143 ? 3.969 10.228 -3.641 1.00 89.75 143 GLY A CA 1
ATOM 1135 C C . GLY A 1 143 ? 3.041 10.489 -4.819 1.00 89.75 143 GLY A C 1
ATOM 1136 O O . GLY A 1 143 ? 1.903 10.868 -4.598 1.00 89.75 143 GLY A O 1
ATOM 1137 N N . PHE A 1 144 ? 3.523 10.292 -6.046 1.00 91.19 144 PHE A N 1
ATOM 1138 C CA . PHE A 1 144 ? 2.783 10.497 -7.284 1.00 91.19 144 PHE A CA 1
ATOM 1139 C C . PHE A 1 144 ? 2.800 9.189 -8.081 1.00 91.19 144 PHE A C 1
ATOM 1141 O O . PHE A 1 144 ? 3.653 9.005 -8.950 1.00 91.19 144 PHE A O 1
ATOM 1148 N N . ASP A 1 145 ? 1.869 8.279 -7.784 1.00 91.19 145 ASP A N 1
ATOM 1149 C CA . ASP A 1 145 ? 1.797 6.967 -8.441 1.00 91.19 145 ASP A CA 1
ATOM 1150 C C . ASP A 1 145 ? 0.552 6.828 -9.336 1.00 91.19 145 ASP A C 1
ATOM 1152 O O . ASP A 1 145 ? -0.461 7.512 -9.165 1.00 91.19 145 ASP A O 1
ATOM 1156 N N . GLN A 1 146 ? 0.631 5.923 -10.315 1.00 89.69 146 GLN A N 1
ATOM 1157 C CA . GLN A 1 146 ? -0.453 5.652 -11.272 1.00 89.69 146 GLN A CA 1
ATOM 1158 C C . GLN A 1 146 ? -1.668 5.000 -10.603 1.00 89.69 146 GLN A C 1
ATOM 1160 O O . GLN A 1 146 ? -2.819 5.271 -10.959 1.00 89.69 146 GLN A O 1
ATOM 1165 N N . PHE A 1 147 ? -1.396 4.121 -9.641 1.00 95.06 147 PHE A N 1
ATOM 1166 C CA . PHE A 1 147 ? -2.390 3.319 -8.951 1.00 95.06 147 PHE A CA 1
ATOM 1167 C C . PHE A 1 147 ? -2.215 3.442 -7.443 1.00 95.06 147 PHE A C 1
ATOM 1169 O O . PHE A 1 147 ? -1.156 3.815 -6.943 1.00 95.06 147 PHE A O 1
ATOM 1176 N N . TYR A 1 148 ? -3.249 3.073 -6.700 1.00 96.12 148 TYR A N 1
ATOM 1177 C CA . TYR A 1 148 ? -3.185 2.948 -5.249 1.00 96.12 148 TYR A CA 1
ATOM 1178 C C . TYR A 1 148 ? -4.005 1.750 -4.797 1.00 96.12 148 TYR A C 1
ATOM 1180 O O . TYR A 1 148 ? -5.024 1.422 -5.406 1.00 96.12 148 TYR A O 1
ATOM 1188 N N . ILE A 1 149 ? -3.566 1.096 -3.725 1.00 97.06 149 ILE A N 1
ATOM 1189 C CA . ILE A 1 149 ? -4.251 -0.082 -3.190 1.00 97.06 149 ILE A CA 1
ATOM 1190 C C . ILE A 1 149 ? -4.896 0.305 -1.867 1.00 97.06 149 ILE A C 1
ATOM 1192 O O . ILE A 1 149 ? -4.217 0.724 -0.927 1.00 97.06 149 ILE A O 1
ATOM 1196 N N . CYS A 1 150 ? -6.209 0.138 -1.793 1.00 95.62 150 CYS A N 1
ATOM 1197 C CA . CYS A 1 150 ? -6.967 0.239 -0.564 1.00 95.62 150 CYS A CA 1
ATOM 1198 C C . CYS A 1 150 ? -7.143 -1.146 0.059 1.00 95.62 150 CYS A C 1
ATOM 1200 O O . CYS A 1 150 ? -7.437 -2.110 -0.644 1.00 95.62 150 CYS A O 1
ATOM 1202 N N . GLU A 1 151 ? -7.047 -1.234 1.379 1.00 94.81 151 GLU A N 1
ATOM 1203 C CA . GLU A 1 151 ? -7.486 -2.379 2.174 1.00 94.81 151 GLU A CA 1
ATOM 1204 C C . GLU A 1 151 ? -8.692 -1.983 3.030 1.00 94.81 151 GLU A C 1
ATOM 1206 O O . GLU A 1 151 ? -8.824 -0.826 3.446 1.00 94.81 151 GLU A O 1
ATOM 1211 N N . TYR A 1 152 ? -9.605 -2.924 3.255 1.00 90.38 152 TYR A N 1
ATOM 1212 C CA . TYR A 1 152 ? -10.780 -2.680 4.085 1.00 90.38 152 TYR A CA 1
ATOM 1213 C C . TYR A 1 152 ? -10.392 -2.573 5.566 1.00 90.38 152 TYR A C 1
ATOM 1215 O O . TYR A 1 152 ? -9.627 -3.394 6.078 1.00 90.38 152 TYR A O 1
ATOM 1223 N N . GLU A 1 153 ? -10.943 -1.589 6.278 1.00 72.06 153 GLU A N 1
ATOM 1224 C CA . GLU A 1 153 ? -10.678 -1.406 7.705 1.00 72.06 153 GLU A CA 1
ATOM 1225 C C . GLU A 1 153 ? -11.727 -2.162 8.535 1.00 72.06 153 GLU A C 1
ATOM 1227 O O . GLU A 1 153 ? -12.934 -1.944 8.417 1.00 72.06 153 GLU A O 1
ATOM 1232 N N . THR A 1 154 ? -11.287 -3.076 9.402 1.00 66.19 154 THR A N 1
ATOM 1233 C CA . THR A 1 154 ? -12.205 -3.696 10.368 1.00 66.19 154 THR A CA 1
ATOM 1234 C C . THR A 1 154 ? -12.561 -2.692 11.468 1.00 66.19 154 THR A C 1
ATOM 1236 O O . THR A 1 154 ? -11.736 -1.870 11.867 1.00 66.19 154 THR A O 1
ATOM 1239 N N . ILE A 1 155 ? -13.782 -2.782 12.011 1.00 62.94 155 ILE A N 1
ATOM 1240 C CA . ILE A 1 155 ? -14.284 -1.875 13.065 1.00 62.94 155 ILE A CA 1
ATOM 1241 C C . ILE A 1 155 ? -13.316 -1.793 14.260 1.00 62.94 155 ILE A C 1
ATOM 1243 O O . ILE A 1 155 ? -13.164 -0.736 14.864 1.00 62.94 155 ILE A O 1
ATOM 1247 N N . SER A 1 156 ? -12.631 -2.887 14.598 1.00 59.56 156 SER A N 1
ATOM 1248 C CA . SER A 1 156 ? -11.661 -2.930 15.696 1.00 59.56 156 SER A CA 1
ATOM 1249 C C . SER A 1 156 ? -10.421 -2.068 15.440 1.00 59.56 156 SER A C 1
ATOM 1251 O O . SER A 1 156 ? -9.976 -1.383 16.358 1.00 59.56 156 SER A O 1
ATOM 1253 N N . VAL A 1 157 ? -9.881 -2.057 14.218 1.00 60.69 157 VAL A N 1
ATOM 1254 C CA . VAL A 1 157 ? -8.733 -1.206 13.858 1.00 60.69 157 VAL A CA 1
ATOM 1255 C C . VAL A 1 157 ? -9.149 0.262 13.865 1.00 60.69 157 VAL A C 1
ATOM 1257 O O . VAL A 1 157 ? -8.482 1.065 14.516 1.00 60.69 157 VAL A O 1
ATOM 1260 N N . TRP A 1 158 ? -10.306 0.575 13.272 1.00 63.88 158 TRP A N 1
ATOM 1261 C CA . TRP A 1 158 ? -10.858 1.932 13.250 1.00 63.88 158 TRP A CA 1
ATOM 1262 C C . TRP A 1 158 ? -11.084 2.495 14.654 1.00 63.88 158 TRP A C 1
ATOM 1264 O O . TRP A 1 158 ? -10.737 3.642 14.938 1.00 63.88 158 TRP A O 1
ATOM 1274 N N . LEU A 1 159 ? -11.646 1.691 15.563 1.00 60.69 159 LEU A N 1
ATOM 1275 C CA . LEU A 1 159 ? -11.860 2.113 16.945 1.00 60.69 159 LEU A CA 1
ATOM 1276 C C . LEU A 1 159 ? -10.534 2.382 17.653 1.00 60.69 159 LEU A C 1
ATOM 1278 O O . LEU A 1 159 ? -10.404 3.415 18.301 1.00 60.69 159 LEU A O 1
ATOM 1282 N N . VAL A 1 160 ? -9.547 1.494 17.521 1.00 61.59 160 VAL A N 1
ATOM 1283 C CA . VAL A 1 160 ? -8.248 1.658 18.189 1.00 61.59 160 VAL A CA 1
ATOM 1284 C C . VAL A 1 160 ? -7.507 2.882 17.652 1.00 61.59 160 VAL A C 1
ATOM 1286 O O . VAL A 1 160 ? -7.015 3.672 18.451 1.00 61.59 160 VAL A O 1
ATOM 1289 N N . THR A 1 161 ? -7.467 3.106 16.337 1.00 60.28 161 THR A N 1
ATOM 1290 C CA . THR A 1 161 ? -6.788 4.277 15.753 1.00 60.28 161 THR A CA 1
ATOM 1291 C C . THR A 1 161 ? -7.481 5.594 16.120 1.00 60.28 161 THR A C 1
ATOM 1293 O O . THR A 1 161 ? -6.802 6.574 16.434 1.00 60.28 161 THR A O 1
ATOM 1296 N N . ASN A 1 162 ? -8.819 5.630 16.165 1.00 62.84 162 ASN A N 1
ATOM 1297 C CA . ASN A 1 162 ? -9.572 6.836 16.533 1.00 62.84 162 ASN A CA 1
ATOM 1298 C C . ASN A 1 162 ? -9.683 7.073 18.048 1.00 62.84 162 ASN A C 1
ATOM 1300 O O . ASN A 1 162 ? -9.836 8.221 18.459 1.00 62.84 162 ASN A O 1
ATOM 1304 N N . LEU A 1 163 ? -9.550 6.050 18.896 1.00 58.81 163 LEU A N 1
ATOM 1305 C CA . LEU A 1 163 ? -9.501 6.215 20.358 1.00 58.81 163 LEU A CA 1
ATOM 1306 C C . LEU A 1 163 ? -8.282 7.032 20.816 1.00 58.81 163 LEU A C 1
ATOM 1308 O O . LEU A 1 163 ? -8.371 7.755 21.806 1.00 58.81 163 LEU A O 1
ATOM 1312 N N . TYR A 1 164 ? -7.167 6.966 20.080 1.00 59.44 164 TYR A N 1
ATOM 1313 C CA . TYR A 1 164 ? -5.975 7.788 20.328 1.00 59.44 164 TYR A CA 1
ATOM 1314 C C . TYR A 1 164 ? -6.039 9.178 19.674 1.00 59.44 164 TYR A C 1
ATOM 1316 O O . TYR A 1 164 ? -5.123 9.982 19.851 1.00 59.44 164 TYR A O 1
ATOM 1324 N N . ASN A 1 165 ? -7.109 9.495 18.938 1.00 64.50 165 ASN A N 1
ATOM 1325 C CA . ASN A 1 165 ? -7.290 10.812 18.344 1.00 64.50 165 ASN A CA 1
ATOM 1326 C C . ASN A 1 165 ? -7.790 11.806 19.417 1.00 64.50 165 ASN A C 1
ATOM 1328 O O . ASN A 1 165 ? -8.880 11.610 19.968 1.00 64.50 165 ASN A O 1
ATOM 1332 N N . PRO A 1 166 ? -7.049 12.897 19.705 1.00 64.62 166 PRO A N 1
ATOM 1333 C CA . PRO A 1 166 ? -7.391 13.827 20.783 1.00 64.62 166 PRO A CA 1
ATOM 1334 C C . PRO A 1 166 ? -8.753 14.510 20.587 1.00 64.62 166 PRO A C 1
ATOM 1336 O O . PRO A 1 166 ? -9.391 14.909 21.557 1.00 64.62 166 PRO A O 1
ATOM 1339 N N . PHE A 1 167 ? -9.248 14.612 19.352 1.00 73.94 167 PHE A N 1
ATOM 1340 C CA . PHE A 1 167 ? -10.573 15.175 19.096 1.00 73.94 167 PHE A CA 1
ATOM 1341 C C . PHE A 1 167 ? -11.703 14.252 19.570 1.00 73.94 167 PHE A C 1
ATOM 1343 O O . PHE A 1 167 ? -12.708 14.729 20.101 1.00 73.94 167 PHE A O 1
ATOM 1350 N N . TYR A 1 168 ? -11.533 12.934 19.436 1.00 70.75 168 TYR A N 1
ATOM 1351 C CA . TYR A 1 168 ? -12.523 11.954 19.884 1.00 70.75 168 TYR A CA 1
ATOM 1352 C C . TYR A 1 168 ? -12.544 11.824 21.403 1.00 70.75 168 TYR A C 1
ATOM 1354 O O . TYR A 1 168 ? -13.624 11.751 21.986 1.00 70.75 168 TYR A O 1
ATOM 1362 N N . SER A 1 169 ? -11.382 11.860 22.059 1.00 73.56 169 SER A N 1
ATOM 1363 C CA . SER A 1 169 ? -11.327 11.831 23.522 1.00 73.56 169 SER A CA 1
ATOM 1364 C C . SER A 1 169 ? -12.014 13.057 24.136 1.00 73.56 169 SER A C 1
ATOM 1366 O O . SER A 1 169 ? -12.819 12.901 25.054 1.00 73.56 169 SER A O 1
ATOM 1368 N N . ILE A 1 170 ? -11.804 14.255 23.576 1.00 85.00 170 ILE A N 1
ATOM 1369 C CA . ILE A 1 170 ? -12.507 15.476 24.002 1.00 85.00 170 ILE A CA 1
ATOM 1370 C C . ILE A 1 170 ? -14.019 15.343 23.780 1.00 85.00 170 ILE A C 1
ATOM 1372 O O . ILE A 1 170 ? -14.796 15.624 24.693 1.00 85.00 170 ILE A O 1
ATOM 1376 N N . LEU A 1 171 ? -14.453 14.878 22.604 1.00 86.69 171 LEU A N 1
ATOM 1377 C CA . LEU A 1 171 ? -15.875 14.701 22.297 1.00 86.69 171 LEU A CA 1
ATOM 1378 C C . LEU A 1 171 ? -16.552 13.707 23.257 1.00 86.69 171 LEU A C 1
ATOM 1380 O O . LEU A 1 171 ? -17.637 13.986 23.767 1.00 86.69 171 LEU A O 1
ATOM 1384 N N . VAL A 1 172 ? -15.900 12.580 23.552 1.00 86.31 172 VAL A N 1
ATOM 1385 C CA . VAL A 1 172 ? -16.399 11.578 24.506 1.00 86.31 172 VAL A CA 1
ATOM 1386 C C . VAL A 1 172 ? -16.500 12.168 25.913 1.00 86.31 172 VAL A C 1
ATOM 1388 O O . VAL A 1 172 ? -17.526 11.991 26.569 1.00 86.31 172 VAL A O 1
ATOM 1391 N N . ILE A 1 173 ? -15.494 12.920 26.370 1.00 88.69 173 ILE A N 1
ATOM 1392 C CA . ILE A 1 173 ? -15.533 13.600 27.674 1.00 88.69 173 ILE A CA 1
ATOM 1393 C C . ILE A 1 173 ? -16.699 14.596 27.730 1.00 88.69 173 ILE A C 1
ATOM 1395 O O . ILE A 1 173 ? -17.446 14.599 28.708 1.00 88.69 173 ILE A O 1
ATOM 1399 N N . LEU A 1 174 ? -16.909 15.396 26.680 1.00 93.12 174 LEU A N 1
ATOM 1400 C CA . LEU A 1 174 ? -18.030 16.340 26.607 1.00 93.12 174 LEU A CA 1
ATOM 1401 C C . LEU A 1 174 ? -19.386 15.625 26.670 1.00 93.12 174 LEU A C 1
ATOM 1403 O O . LEU A 1 174 ? -20.276 16.073 27.395 1.00 93.12 174 LEU A O 1
ATOM 1407 N N . ILE A 1 175 ? -19.531 14.490 25.980 1.00 94.38 175 ILE A N 1
ATOM 1408 C CA . ILE A 1 175 ? -20.741 13.657 26.039 1.00 94.38 175 ILE A CA 1
ATOM 1409 C C . ILE A 1 175 ? -20.951 13.110 27.455 1.00 94.38 175 ILE A C 1
ATOM 1411 O O . ILE A 1 175 ? -22.062 13.190 27.976 1.00 94.38 175 ILE A O 1
ATOM 1415 N N . LEU A 1 176 ? -19.908 12.598 28.112 1.00 94.31 176 LEU A N 1
ATOM 1416 C CA . LEU A 1 176 ? -20.001 12.078 29.481 1.00 94.31 176 LEU A CA 1
ATOM 1417 C C . LEU A 1 176 ? -20.368 13.175 30.491 1.00 94.31 176 LEU A C 1
ATOM 1419 O O . LEU A 1 176 ? -21.225 12.952 31.347 1.00 94.31 176 LEU A O 1
ATOM 1423 N N . VAL A 1 177 ? -19.787 14.372 30.367 1.00 95.44 177 VAL A N 1
ATOM 1424 C CA . VAL A 1 177 ? -20.139 15.544 31.190 1.00 95.44 177 VAL A CA 1
ATOM 1425 C C . VAL A 1 177 ? -21.588 15.967 30.938 1.00 95.44 177 VAL A C 1
ATOM 1427 O O . VAL A 1 177 ? -22.336 16.230 31.884 1.00 95.44 177 VAL A O 1
ATOM 1430 N N . PHE A 1 178 ? -22.029 15.983 29.681 1.00 95.06 178 PHE A N 1
ATOM 1431 C CA . PHE A 1 178 ? -23.411 16.298 29.332 1.00 95.06 178 PHE A CA 1
ATOM 1432 C C . PHE A 1 178 ? -24.394 15.261 29.900 1.00 95.06 178 PHE A C 1
ATOM 1434 O O . PHE A 1 178 ? -25.369 15.621 30.556 1.00 95.06 178 PHE A O 1
ATOM 1441 N N . LEU A 1 179 ? -24.110 13.967 29.758 1.00 95.19 179 LEU A N 1
ATOM 1442 C CA . LEU A 1 179 ? -24.925 12.902 30.347 1.00 95.19 179 LEU A CA 1
ATOM 1443 C C . LEU A 1 179 ? -24.952 12.990 31.878 1.00 95.19 179 LEU A C 1
ATOM 1445 O O . LEU A 1 179 ? -26.019 12.866 32.478 1.00 95.19 179 LEU A O 1
ATOM 1449 N N . TYR A 1 180 ? -23.815 13.273 32.516 1.00 94.62 180 TYR A N 1
ATOM 1450 C CA . TYR A 1 180 ? -23.741 13.482 33.960 1.00 94.62 180 TYR A CA 1
ATOM 1451 C C . TYR A 1 180 ? -24.598 14.671 34.416 1.00 94.62 180 TYR A C 1
ATOM 1453 O O . TYR A 1 180 ? -25.343 14.553 35.391 1.00 94.62 180 TYR A O 1
ATOM 1461 N N . THR A 1 181 ? -24.561 15.797 33.697 1.00 91.88 181 THR A N 1
ATOM 1462 C CA . THR A 1 181 ? -25.402 16.963 34.019 1.00 91.88 181 THR A CA 1
ATOM 1463 C C . THR A 1 181 ? -26.889 16.677 33.805 1.00 91.88 181 THR A C 1
ATOM 1465 O O . THR A 1 181 ? -27.696 17.073 34.647 1.00 91.88 181 THR A O 1
ATOM 1468 N N . LEU A 1 182 ? -27.266 15.918 32.769 1.00 91.00 182 LEU A N 1
ATOM 1469 C CA . LEU A 1 182 ? -28.646 15.457 32.568 1.00 91.00 182 LEU A CA 1
ATOM 1470 C C . LEU A 1 182 ? -29.120 14.519 33.685 1.00 91.00 182 LEU A C 1
ATOM 1472 O O . LEU A 1 182 ? -30.232 14.684 34.190 1.00 91.00 182 LEU A O 1
ATOM 1476 N N . ILE A 1 183 ? -28.285 13.566 34.106 1.00 89.06 183 ILE A N 1
ATOM 1477 C CA . ILE A 1 183 ? -28.591 12.651 35.216 1.00 89.06 183 ILE A CA 1
ATOM 1478 C C . ILE A 1 183 ? -28.723 13.432 36.528 1.00 89.06 183 ILE A C 1
ATOM 1480 O O . ILE A 1 183 ? -29.666 13.203 37.284 1.00 89.06 183 ILE A O 1
ATOM 1484 N N . LYS A 1 184 ? -27.830 14.396 36.786 1.00 88.88 184 LYS A N 1
ATOM 1485 C CA . LYS A 1 184 ? -27.895 15.261 37.971 1.00 88.88 184 LYS A CA 1
ATOM 1486 C C . LYS A 1 184 ? -29.154 16.134 37.964 1.00 88.88 184 LYS A C 1
ATOM 1488 O O . LYS A 1 184 ? -29.821 16.226 38.988 1.00 88.88 184 LYS A O 1
ATOM 1493 N N . ARG A 1 185 ? -29.527 16.711 36.815 1.00 84.56 185 ARG A N 1
ATOM 1494 C CA . ARG A 1 185 ? -30.749 17.518 36.655 1.00 84.56 185 ARG A CA 1
ATOM 1495 C C . ARG A 1 185 ? -32.020 16.689 36.856 1.00 84.56 185 ARG A C 1
ATOM 1497 O O . ARG A 1 185 ? -32.942 17.169 37.499 1.00 84.56 185 ARG A O 1
ATOM 1504 N N . LYS A 1 186 ? -32.045 15.440 36.373 1.00 79.94 186 LYS A N 1
ATOM 1505 C CA . LYS A 1 186 ? -33.142 14.491 36.632 1.00 79.94 186 LYS A CA 1
ATOM 1506 C C . LYS A 1 186 ? -33.216 14.020 38.086 1.00 79.94 186 LYS A C 1
ATOM 1508 O O . LYS A 1 186 ? -34.294 13.661 38.516 1.00 79.94 186 LYS A O 1
ATOM 1513 N N . ARG A 1 187 ? -32.105 13.993 38.833 1.00 71.44 187 ARG A N 1
ATOM 1514 C CA . ARG A 1 187 ? -32.116 13.683 40.279 1.00 71.44 187 ARG A CA 1
ATOM 1515 C C . ARG A 1 187 ? -32.469 14.887 41.153 1.00 71.44 187 ARG A C 1
ATOM 1517 O O . ARG A 1 187 ? -32.967 14.690 42.248 1.00 71.44 187 ARG A O 1
ATOM 1524 N N . ALA A 1 188 ? -32.213 16.110 40.684 1.00 63.62 188 ALA A N 1
ATOM 1525 C CA . ALA A 1 188 ? -32.583 17.346 41.380 1.00 63.62 188 ALA A CA 1
ATOM 1526 C C . ALA A 1 188 ? -34.095 17.660 41.318 1.00 63.62 188 ALA A C 1
ATOM 1528 O O . ALA A 1 188 ? -34.556 18.586 41.971 1.00 63.62 188 ALA A O 1
ATOM 1529 N N . VAL A 1 189 ? -34.856 16.889 40.539 1.00 64.56 189 VAL A N 1
ATOM 1530 C CA . VAL A 1 189 ? -36.322 16.877 40.495 1.00 64.56 189 VAL A CA 1
ATOM 1531 C C . VAL A 1 189 ? -36.707 15.438 40.868 1.00 64.56 189 VAL A C 1
ATOM 1533 O O . VAL A 1 189 ? -36.552 14.606 39.975 1.00 64.56 189 VAL A O 1
ATOM 1536 N N . PRO A 1 190 ? -37.083 15.052 42.118 1.00 55.72 190 PRO A N 1
ATOM 1537 C CA . PRO A 1 190 ? -38.170 15.657 42.916 1.00 55.72 190 PRO A CA 1
ATOM 1538 C C . PRO A 1 190 ? -38.084 15.526 44.476 1.00 55.72 190 PRO A C 1
ATOM 1540 O O . PRO A 1 190 ? -37.913 14.437 45.015 1.00 55.72 190 PRO A O 1
ATOM 1543 N N . GLU A 1 191 ? -38.380 16.605 45.211 1.00 54.78 191 GLU A N 1
ATOM 1544 C CA . GLU A 1 191 ? -38.977 16.531 46.574 1.00 54.78 191 GLU A CA 1
ATOM 1545 C C . GLU A 1 191 ? -40.103 17.574 46.764 1.00 54.78 191 GLU A C 1
ATOM 1547 O O . GLU A 1 191 ? -41.027 17.356 47.537 1.00 54.78 191 GLU A O 1
ATOM 1552 N N . GLU A 1 192 ? -40.141 18.659 45.978 1.00 54.03 192 GLU A N 1
ATOM 1553 C CA . GLU A 1 192 ? -41.268 19.613 46.020 1.00 54.03 192 GLU A CA 1
ATOM 1554 C C . GLU A 1 192 ? -42.539 19.123 45.299 1.00 54.03 192 GLU A C 1
ATOM 1556 O O . GLU A 1 192 ? -43.645 19.515 45.664 1.00 54.03 192 GLU A O 1
ATOM 1561 N N . GLU A 1 193 ? -42.436 18.218 44.318 1.00 55.34 193 GLU A N 1
ATOM 1562 C CA . GLU A 1 193 ? -43.612 17.736 43.564 1.00 55.34 193 GLU A CA 1
ATOM 1563 C C . GLU A 1 193 ? -44.427 16.656 44.314 1.00 55.34 193 GLU A C 1
ATOM 1565 O O . GLU A 1 193 ? -45.516 16.279 43.878 1.00 55.34 193 GLU A O 1
ATOM 1570 N N . GLN A 1 194 ? -43.930 16.173 45.463 1.00 53.06 194 GLN A N 1
ATOM 1571 C CA . GLN A 1 194 ? -44.650 15.257 46.363 1.00 53.06 194 GLN A CA 1
ATOM 1572 C C . GLN A 1 194 ? -45.432 15.980 47.474 1.00 53.06 194 GLN A C 1
ATOM 1574 O O . GLN A 1 194 ? -46.361 15.393 48.023 1.00 53.06 194 GLN A O 1
ATOM 1579 N N . LEU A 1 195 ? -45.137 17.255 47.757 1.00 54.88 195 LEU A N 1
ATOM 1580 C CA . LEU A 1 195 ? -45.851 18.064 48.760 1.00 54.88 195 LEU A CA 1
ATOM 1581 C C . LEU A 1 195 ? -47.072 18.817 48.201 1.00 54.88 195 LEU A C 1
ATOM 1583 O O . LEU A 1 195 ? -47.885 19.305 48.972 1.00 54.88 195 LEU A O 1
ATOM 1587 N N . LEU A 1 196 ? -47.240 18.879 46.875 1.00 56.47 196 LEU A N 1
ATOM 1588 C CA . LEU A 1 196 ? -48.415 19.478 46.215 1.00 56.47 196 LEU A CA 1
ATOM 1589 C C . LEU A 1 196 ? -49.505 18.452 45.841 1.00 56.47 196 LEU A C 1
ATOM 1591 O O . LEU A 1 196 ? -50.496 18.812 45.207 1.00 56.47 196 LEU A O 1
ATOM 1595 N N . LYS A 1 197 ? -49.325 17.173 46.203 1.00 59.16 197 LYS A N 1
ATOM 1596 C CA . LYS A 1 197 ? -50.281 16.080 45.931 1.00 59.16 197 LYS A CA 1
ATOM 1597 C C . LYS A 1 197 ? -50.913 15.445 47.181 1.00 59.16 197 LYS A C 1
ATOM 1599 O O . LYS A 1 197 ? -51.663 14.488 47.009 1.00 59.16 197 LYS A O 1
ATOM 1604 N N . ASN A 1 198 ? -50.663 15.977 48.381 1.00 48.47 198 ASN A N 1
ATOM 1605 C CA . ASN A 1 198 ? -51.321 15.562 49.629 1.00 48.47 198 ASN A CA 1
ATOM 1606 C C . ASN A 1 198 ? -52.047 16.731 50.289 1.00 48.47 198 ASN A C 1
ATOM 1608 O O . ASN A 1 198 ? -51.421 17.806 50.401 1.00 48.47 198 ASN A O 1
#

InterPro domains:
  IPR016186 C-type lectin-like/link domain superfamily [G3DSA:3.10.100.10] (15-155)
  IPR016187 C-type lectin fold [SSF56436] (9-154)

Secondary structure (DSSP, 8-state):
----------------------PPPEEETTEEEEEEE-SSTT-PEEHHHHHHHHHHTTEEE----SHHHHHHHHHHHHHTTPPTT-EEEEEEESTT-SSS-EETTTTEE-S---BPTT----SS-EEEEEEETTEEEEEEE-SEESEEEEEEPPHHHHHHHHHT-HHHHHHHHHHHHHHHHHHHHHHSS-SGGGTS--